Protein AF-A0A0K0E4W1-F1 (afdb_monomer)

Structure (mmCIF, N/CA/C/O backbone):
data_AF-A0A0K0E4W1-F1
#
_entry.id   AF-A0A0K0E4W1-F1
#
loop_
_atom_site.group_PDB
_atom_site.id
_atom_site.type_symbol
_atom_site.label_atom_id
_atom_site.label_alt_id
_atom_site.label_comp_id
_atom_site.label_asym_id
_atom_site.label_entity_id
_atom_site.label_seq_id
_atom_site.pdbx_PDB_ins_code
_atom_site.Cartn_x
_atom_site.Cartn_y
_atom_site.Cartn_z
_atom_site.occupancy
_atom_site.B_iso_or_equiv
_atom_site.auth_seq_id
_atom_site.auth_comp_id
_atom_site.auth_asym_id
_atom_site.auth_atom_id
_atom_site.pdbx_PDB_model_num
ATOM 1 N N . MET A 1 1 ? -24.797 1.647 -35.879 1.00 56.38 1 MET A N 1
ATOM 2 C CA . MET A 1 1 ? -25.053 2.635 -34.794 1.00 56.38 1 MET A CA 1
ATOM 3 C C . MET A 1 1 ? -24.197 2.459 -33.524 1.00 56.38 1 MET A C 1
ATOM 5 O O . MET A 1 1 ? -23.902 3.466 -32.891 1.00 56.38 1 MET A O 1
ATOM 9 N N . ALA A 1 2 ? -23.754 1.253 -33.134 1.00 53.56 2 ALA A N 1
ATOM 10 C CA . ALA A 1 2 ? -22.966 1.048 -31.901 1.00 53.56 2 ALA A CA 1
ATOM 11 C C . ALA A 1 2 ? -21.582 1.745 -31.885 1.00 53.56 2 ALA A C 1
ATOM 13 O O . ALA A 1 2 ? -21.187 2.308 -30.864 1.00 53.56 2 ALA A O 1
ATOM 14 N N . ARG A 1 3 ? -20.879 1.792 -33.028 1.00 47.75 3 ARG A N 1
ATOM 15 C CA . ARG A 1 3 ? -19.530 2.388 -33.152 1.00 47.75 3 ARG A CA 1
ATOM 16 C C . ARG A 1 3 ? -19.490 3.880 -32.774 1.00 47.75 3 ARG A C 1
ATOM 18 O O . ARG A 1 3 ? -18.628 4.296 -32.008 1.00 47.75 3 ARG A O 1
ATOM 25 N N . ASN A 1 4 ? -20.495 4.657 -33.190 1.00 53.28 4 ASN A N 1
ATOM 26 C CA . ASN A 1 4 ? -20.600 6.085 -32.853 1.00 53.28 4 ASN A CA 1
ATOM 27 C C . ASN A 1 4 ? -20.920 6.332 -31.369 1.00 53.28 4 ASN A C 1
ATOM 29 O O . ASN A 1 4 ? -20.491 7.339 -30.810 1.00 53.28 4 ASN A O 1
ATOM 33 N N . ARG A 1 5 ? -21.638 5.414 -30.701 1.00 47.16 5 ARG A N 1
ATOM 34 C CA . ARG A 1 5 ? -21.878 5.503 -29.248 1.00 47.16 5 ARG A CA 1
ATOM 35 C C . ARG A 1 5 ? -20.603 5.221 -28.447 1.00 47.16 5 ARG A C 1
ATOM 37 O O . ARG A 1 5 ? -20.368 5.893 -27.448 1.00 47.16 5 ARG A O 1
ATOM 44 N N . SER A 1 6 ? -19.773 4.280 -28.904 1.00 47.19 6 SER A N 1
ATOM 45 C CA . SER A 1 6 ? -18.472 3.978 -28.288 1.00 47.19 6 SER A CA 1
ATOM 46 C C . SER A 1 6 ? -17.509 5.168 -28.368 1.00 47.19 6 SER A C 1
ATOM 48 O O . SER A 1 6 ? -16.917 5.547 -27.361 1.00 47.19 6 SER A O 1
ATOM 50 N N . LEU A 1 7 ? -17.406 5.805 -29.540 1.00 49.25 7 LEU A N 1
ATOM 51 C CA . LEU A 1 7 ? -16.568 6.994 -29.747 1.00 49.25 7 LEU A CA 1
ATOM 52 C C . LEU A 1 7 ? -17.013 8.180 -28.880 1.00 49.25 7 LEU A C 1
ATOM 54 O O . LEU A 1 7 ? -16.182 8.808 -28.229 1.00 49.25 7 LEU A O 1
ATOM 58 N N . LYS A 1 8 ? -18.325 8.444 -28.788 1.00 56.84 8 LYS A N 1
ATOM 59 C CA . LYS A 1 8 ? -18.849 9.502 -27.905 1.00 56.84 8 LYS A CA 1
ATOM 60 C C . LYS A 1 8 ? -18.519 9.254 -26.429 1.00 56.84 8 LYS A C 1
ATOM 62 O O . LYS A 1 8 ? -18.134 10.194 -25.741 1.00 56.84 8 LYS A O 1
ATOM 67 N N . LYS A 1 9 ? -18.625 8.008 -25.948 1.00 61.78 9 LYS A N 1
ATOM 68 C CA . LYS A 1 9 ? -18.250 7.656 -24.565 1.00 61.78 9 LYS A CA 1
ATOM 69 C C . LYS A 1 9 ? -16.751 7.831 -24.309 1.00 61.78 9 LYS A C 1
ATOM 71 O O . LYS A 1 9 ? -16.384 8.372 -23.274 1.00 61.78 9 LYS A O 1
ATOM 76 N N . SER A 1 10 ? -15.905 7.424 -25.257 1.00 61.41 10 SER A N 1
ATOM 77 C CA . SER A 1 10 ? -14.450 7.595 -25.156 1.00 61.41 10 SER A CA 1
ATOM 78 C C . SER A 1 10 ? -14.050 9.074 -25.091 1.00 61.41 10 SER A C 1
ATOM 80 O O . SER A 1 10 ? -13.273 9.455 -24.218 1.00 61.41 10 SER A O 1
ATOM 82 N N . ASN A 1 11 ? -14.645 9.923 -25.935 1.00 68.88 11 ASN A N 1
ATOM 83 C CA . ASN A 1 11 ? -14.379 11.363 -25.911 1.00 68.88 11 ASN A CA 1
ATOM 84 C C . ASN A 1 11 ? -14.867 12.018 -24.610 1.00 68.88 11 ASN A C 1
ATOM 86 O O . ASN A 1 11 ? -14.140 12.812 -24.025 1.00 68.88 11 ASN A O 1
ATOM 90 N N . SER A 1 12 ? -16.053 11.646 -24.114 1.00 75.00 12 SER A N 1
ATOM 91 C CA . SER A 1 12 ? -16.566 12.141 -22.826 1.00 75.00 12 SER A CA 1
ATOM 92 C C . SER A 1 12 ? -15.629 11.802 -21.665 1.00 75.00 12 SER A C 1
ATOM 94 O O . SER A 1 12 ? -15.339 12.658 -20.836 1.00 75.00 12 SER A O 1
ATOM 96 N N 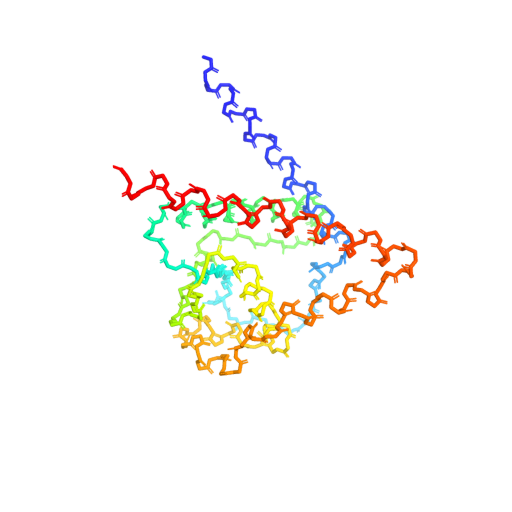. PHE A 1 13 ? -15.127 10.566 -21.627 1.00 68.38 13 PHE A N 1
ATOM 97 C CA . PHE A 1 13 ? -14.188 10.120 -20.600 1.00 68.38 13 PHE A CA 1
ATOM 98 C C . PHE A 1 13 ? -12.855 10.877 -20.677 1.00 68.38 13 PHE A C 1
ATOM 100 O O . PHE A 1 13 ? -12.334 11.313 -19.653 1.00 68.38 13 PHE A O 1
ATOM 107 N N . ARG A 1 14 ? -12.331 11.112 -21.889 1.00 69.12 14 ARG A N 1
ATOM 108 C CA . ARG A 1 14 ? -11.117 11.920 -22.098 1.00 69.12 14 ARG A CA 1
ATOM 109 C C . ARG A 1 14 ? -11.280 13.358 -21.595 1.00 69.12 14 ARG A C 1
ATOM 111 O O . ARG A 1 14 ? -10.368 13.874 -20.957 1.00 69.12 14 ARG A O 1
ATOM 118 N N . GLU A 1 15 ? -12.436 13.980 -21.817 1.00 75.94 15 GLU A N 1
ATOM 119 C CA . GLU A 1 15 ? -12.722 15.330 -21.308 1.00 75.94 15 GLU A CA 1
ATOM 120 C C . GLU A 1 15 ? -12.868 15.374 -19.775 1.00 75.94 15 GLU A C 1
ATOM 122 O O . GLU A 1 15 ? -12.401 16.317 -19.134 1.00 75.94 15 GLU A O 1
ATOM 127 N N . GLU A 1 16 ? -13.469 14.355 -19.150 1.00 75.81 16 GLU A N 1
ATOM 128 C CA . GLU A 1 16 ? -13.542 14.246 -17.680 1.00 75.81 16 GLU A CA 1
ATOM 129 C C . GLU A 1 16 ? -12.166 14.041 -17.036 1.00 75.81 16 GLU A C 1
ATOM 131 O O . GLU A 1 16 ? -11.863 14.646 -15.999 1.00 75.81 16 GLU A O 1
ATOM 136 N N . ILE A 1 17 ? -11.318 13.235 -17.679 1.00 66.62 17 ILE A N 1
ATOM 137 C CA . ILE A 1 17 ? -9.914 13.064 -17.303 1.00 66.62 17 ILE A CA 1
ATOM 138 C C . ILE A 1 17 ? -9.195 14.407 -17.381 1.00 66.62 17 ILE A C 1
ATOM 140 O O . ILE A 1 17 ? -8.595 14.829 -16.394 1.00 66.62 17 ILE A O 1
ATOM 144 N N . LYS A 1 18 ? -9.320 15.119 -18.506 1.00 72.44 18 LYS A N 1
ATOM 145 C CA . LYS A 1 18 ? -8.689 16.427 -18.712 1.00 72.44 18 LYS A CA 1
ATOM 146 C C . LYS A 1 18 ? -9.077 17.429 -17.619 1.00 72.44 18 LYS A C 1
ATOM 148 O O . LYS A 1 18 ? -8.202 18.006 -16.983 1.00 72.44 18 LYS A O 1
ATOM 153 N N . LYS A 1 19 ? -10.372 17.535 -17.300 1.00 76.81 19 LYS A N 1
ATOM 154 C CA . LYS A 1 19 ? -10.866 18.390 -16.202 1.00 76.81 19 LYS A CA 1
ATOM 155 C C . LYS A 1 19 ? -10.313 17.994 -14.830 1.00 76.81 19 LYS A C 1
ATOM 157 O O . LYS A 1 19 ? -10.077 18.862 -13.991 1.00 76.81 19 LYS A O 1
ATOM 162 N N . SER A 1 20 ? -10.154 16.697 -14.571 1.00 69.75 20 SER A N 1
ATOM 163 C CA . SER A 1 20 ? -9.582 16.197 -13.313 1.00 69.75 20 SER A CA 1
ATOM 164 C C . SER A 1 20 ? -8.095 16.531 -13.201 1.00 69.75 20 SER A C 1
ATOM 166 O O . SER A 1 20 ? -7.644 16.959 -12.139 1.00 69.75 20 SER A O 1
ATOM 168 N N . ILE A 1 21 ? -7.356 16.408 -14.306 1.00 63.97 21 ILE A N 1
ATOM 169 C CA . ILE A 1 21 ? -5.943 16.791 -14.399 1.00 63.97 21 ILE A CA 1
ATOM 170 C C . ILE A 1 21 ? -5.778 18.281 -14.129 1.00 63.97 21 ILE A C 1
ATOM 172 O O . ILE A 1 21 ? -4.963 18.646 -13.286 1.00 63.97 21 ILE A O 1
ATOM 176 N N . ASP A 1 22 ? -6.580 19.130 -14.775 1.00 68.94 22 ASP A N 1
ATOM 177 C CA . ASP A 1 22 ? -6.489 20.581 -14.597 1.00 68.94 22 ASP A CA 1
ATOM 178 C C . ASP A 1 22 ? -6.643 20.961 -13.114 1.00 68.94 22 ASP A C 1
ATOM 180 O O . ASP A 1 22 ? -5.773 21.635 -12.558 1.00 68.94 22 ASP A O 1
ATOM 184 N N . LYS A 1 23 ? -7.642 20.390 -12.425 1.00 71.94 23 LYS A N 1
ATOM 185 C CA . LYS A 1 23 ? -7.850 20.585 -10.977 1.00 71.94 23 LYS A CA 1
ATOM 186 C C . LYS A 1 23 ? -6.678 20.114 -10.108 1.00 71.94 23 LYS A C 1
ATOM 188 O O . LYS A 1 23 ? -6.378 20.755 -9.104 1.00 71.94 23 LYS A O 1
ATOM 193 N N . LEU A 1 24 ? -6.039 18.994 -10.455 1.00 57.66 24 LEU A N 1
ATOM 194 C CA . LEU A 1 24 ? -4.879 18.471 -9.720 1.00 57.66 24 LEU A CA 1
ATOM 195 C C . LEU A 1 24 ? -3.607 19.285 -9.985 1.00 57.66 24 LEU A C 1
ATOM 197 O O . LEU A 1 24 ? -2.748 19.401 -9.116 1.00 57.66 24 LEU A O 1
ATOM 201 N N . THR A 1 25 ? -3.466 19.858 -11.179 1.00 58.81 25 THR A N 1
ATOM 202 C CA . THR A 1 25 ? -2.324 20.730 -11.481 1.00 58.81 25 THR A CA 1
ATOM 203 C C . THR A 1 25 ? -2.422 22.064 -10.753 1.00 58.81 25 THR A C 1
ATOM 205 O O . THR A 1 25 ? -1.422 22.528 -10.208 1.00 58.81 25 THR A O 1
ATOM 208 N N . ASP A 1 26 ? -3.624 22.634 -10.663 1.00 62.97 26 ASP A N 1
ATOM 209 C CA . ASP A 1 26 ? -3.850 23.917 -9.993 1.00 62.97 26 ASP A CA 1
ATOM 210 C C . ASP A 1 26 ? -3.699 23.811 -8.463 1.00 62.97 26 ASP A C 1
ATOM 212 O O . ASP A 1 26 ? -3.374 24.796 -7.804 1.00 62.97 26 ASP A O 1
ATOM 216 N N . SER A 1 27 ? -3.852 22.612 -7.885 1.00 55.88 27 SER A N 1
ATOM 217 C CA . SER A 1 27 ? -3.613 22.365 -6.455 1.00 55.88 27 SER A CA 1
ATOM 218 C C . SER A 1 27 ? -2.130 22.219 -6.081 1.00 55.88 27 SER A C 1
ATOM 220 O O . SER A 1 27 ? -1.816 22.007 -4.911 1.00 55.88 27 SER A O 1
ATOM 222 N N . GLY A 1 28 ? -1.207 22.332 -7.045 1.00 41.59 28 GLY A N 1
ATOM 223 C CA . GLY A 1 28 ? 0.236 22.242 -6.802 1.00 41.59 28 GLY A CA 1
ATOM 224 C C . GLY A 1 28 ? 0.770 20.816 -6.629 1.00 41.59 28 GLY A C 1
ATOM 225 O O . GLY A 1 28 ? 1.960 20.651 -6.371 1.00 41.59 28 GLY A O 1
ATOM 226 N N . PHE A 1 29 ? -0.058 19.784 -6.832 1.00 41.34 29 PHE A N 1
ATOM 227 C CA . PHE A 1 29 ? 0.335 18.376 -6.655 1.00 41.34 29 PHE A CA 1
ATOM 228 C C . PHE A 1 29 ? 1.469 17.910 -7.590 1.00 41.34 29 PHE A C 1
ATOM 230 O O . PHE A 1 29 ? 2.102 16.896 -7.319 1.00 41.34 29 PHE A O 1
ATOM 237 N N . PHE A 1 30 ? 1.756 18.649 -8.667 1.00 45.75 30 PHE A N 1
ATOM 238 C CA . PHE A 1 30 ? 2.810 18.336 -9.644 1.00 45.75 30 PHE A CA 1
ATOM 239 C C . PHE A 1 30 ? 3.981 19.332 -9.640 1.00 45.75 30 PHE A C 1
ATOM 241 O O . PHE A 1 30 ? 4.681 19.471 -10.647 1.00 45.75 30 PHE A O 1
ATOM 248 N N . LYS A 1 31 ? 4.212 20.062 -8.542 1.00 37.50 31 LYS A N 1
ATOM 249 C CA . LYS A 1 31 ? 5.364 20.969 -8.454 1.00 37.50 31 LYS A CA 1
ATOM 250 C C . LYS A 1 31 ? 6.659 20.152 -8.307 1.00 37.50 31 LYS A C 1
ATOM 252 O O . LYS A 1 31 ? 7.105 19.866 -7.206 1.00 37.50 31 LYS A O 1
ATOM 257 N N . VAL A 1 32 ? 7.243 19.756 -9.436 1.00 40.75 32 VAL A N 1
ATOM 258 C CA . VAL A 1 32 ? 8.601 19.202 -9.493 1.00 40.75 32 VAL A CA 1
ATOM 259 C C . VAL A 1 32 ? 9.573 20.356 -9.257 1.00 40.75 32 VAL A C 1
ATOM 261 O O . VAL A 1 32 ? 9.713 21.238 -10.109 1.00 40.75 32 VAL A O 1
ATOM 264 N N . GLU A 1 33 ? 10.203 20.388 -8.087 1.00 36.31 33 GLU A N 1
ATOM 265 C CA . GLU A 1 33 ? 11.365 21.240 -7.845 1.00 36.31 33 GLU A CA 1
ATOM 266 C C . GLU A 1 33 ? 12.539 20.675 -8.650 1.00 36.31 33 GLU A C 1
ATOM 268 O O . GLU A 1 33 ? 12.911 19.511 -8.504 1.00 36.31 33 GLU A O 1
ATOM 273 N N . LYS A 1 34 ? 13.094 21.485 -9.560 1.00 38.72 34 LYS A N 1
ATOM 274 C CA . LYS A 1 34 ? 14.367 21.172 -10.212 1.00 38.72 34 LYS A CA 1
ATOM 275 C C . LYS A 1 34 ? 15.458 21.256 -9.144 1.00 38.72 34 LYS A C 1
ATOM 277 O O . LYS A 1 34 ? 16.009 22.330 -8.921 1.00 38.72 34 LYS A O 1
ATOM 282 N N . ASN A 1 35 ? 15.774 20.138 -8.501 1.00 37.94 35 ASN A N 1
ATOM 283 C CA . ASN A 1 35 ? 17.072 20.000 -7.856 1.00 37.94 35 ASN A CA 1
ATOM 284 C C . ASN A 1 35 ? 18.114 19.834 -8.964 1.00 37.94 35 ASN A C 1
ATOM 286 O O . ASN A 1 35 ? 18.014 18.930 -9.790 1.00 37.94 35 ASN A O 1
ATOM 290 N N . ASN A 1 36 ? 19.094 20.737 -8.991 1.00 38.59 36 ASN A N 1
ATOM 291 C CA . ASN A 1 36 ? 20.216 20.765 -9.936 1.00 38.59 36 ASN A CA 1
ATOM 292 C C . ASN A 1 36 ? 21.243 19.639 -9.690 1.00 38.59 36 ASN A C 1
ATOM 294 O O . ASN A 1 36 ? 22.437 19.827 -9.908 1.00 38.59 36 ASN A O 1
ATOM 298 N N . GLU A 1 37 ? 20.802 18.465 -9.247 1.00 39.88 37 GLU A N 1
ATOM 299 C CA . GLU A 1 37 ? 21.649 17.279 -9.221 1.00 39.88 37 GLU A CA 1
ATOM 300 C C . GLU A 1 37 ? 21.462 16.541 -10.540 1.00 39.88 37 GLU A C 1
ATOM 302 O O . GLU A 1 37 ? 20.388 16.032 -10.861 1.00 39.88 37 GLU A O 1
ATOM 307 N N . SER A 1 38 ? 22.523 16.542 -11.341 1.00 33.94 38 SER A N 1
ATOM 308 C CA . SER A 1 38 ? 22.644 15.773 -12.569 1.00 33.94 38 SER A CA 1
ATOM 309 C C . SER A 1 38 ? 22.236 14.318 -12.328 1.00 33.94 38 SER A C 1
ATOM 311 O O . SER A 1 38 ? 23.010 13.534 -11.776 1.00 33.94 38 SER A O 1
ATOM 313 N N . VAL A 1 39 ? 21.037 13.941 -12.775 1.00 38.62 39 VAL A N 1
ATOM 314 C CA . VAL A 1 39 ? 20.603 12.543 -12.866 1.00 38.62 39 VAL A CA 1
ATOM 315 C C . VAL A 1 39 ? 21.328 11.908 -14.056 1.00 38.62 39 VAL A C 1
ATOM 317 O O . VAL A 1 39 ? 20.756 11.641 -15.109 1.00 38.62 39 VAL A O 1
ATOM 320 N N . ASN A 1 40 ? 22.631 11.689 -13.887 1.00 32.84 40 ASN A N 1
ATOM 321 C CA . ASN A 1 40 ? 23.430 10.798 -14.716 1.00 32.84 40 ASN A CA 1
ATOM 322 C C . ASN A 1 40 ? 23.128 9.358 -14.284 1.00 32.84 40 ASN A C 1
ATOM 324 O O . ASN A 1 40 ? 23.912 8.730 -13.581 1.00 32.84 40 ASN A O 1
ATOM 328 N N . ASN A 1 41 ? 21.951 8.857 -14.655 1.00 36.69 41 ASN A N 1
ATOM 329 C CA . ASN A 1 41 ? 21.700 7.425 -14.800 1.00 36.69 41 ASN A CA 1
ATOM 330 C C . ASN A 1 41 ? 20.448 7.243 -15.662 1.00 36.69 41 ASN A C 1
ATOM 332 O O . ASN A 1 41 ? 19.316 7.303 -15.183 1.00 36.69 41 ASN A O 1
ATOM 336 N N . SER A 1 42 ? 20.654 7.040 -16.960 1.00 42.53 42 SER A N 1
ATOM 337 C CA . SER A 1 42 ? 19.613 6.923 -17.988 1.00 42.53 42 SER A CA 1
ATOM 338 C C . SER A 1 42 ? 18.732 5.662 -17.883 1.00 42.53 42 SER A C 1
ATOM 340 O O . SER A 1 42 ? 17.916 5.431 -18.772 1.00 42.53 42 SER A O 1
ATOM 342 N N . ASP A 1 43 ? 18.829 4.884 -16.794 1.00 48.72 43 ASP A N 1
ATOM 343 C CA . ASP A 1 43 ? 18.440 3.466 -16.781 1.00 48.72 43 ASP A CA 1
ATOM 344 C C . ASP A 1 43 ? 17.403 2.996 -15.741 1.00 48.72 43 ASP A C 1
ATOM 346 O O . ASP A 1 43 ? 17.159 1.795 -15.658 1.00 48.72 43 ASP A O 1
ATOM 350 N N . SER A 1 44 ? 16.719 3.842 -14.952 1.00 59.56 44 SER A N 1
ATOM 351 C CA . SER A 1 44 ? 15.753 3.253 -13.984 1.00 59.56 44 SER A CA 1
ATOM 352 C C . SER A 1 44 ? 14.547 4.068 -13.512 1.00 59.56 44 SER A C 1
ATOM 354 O O . SER A 1 44 ? 13.840 3.614 -12.610 1.00 59.56 44 SER A O 1
ATOM 356 N N . VAL A 1 45 ? 14.216 5.218 -14.112 1.00 70.31 45 VAL A N 1
ATOM 357 C CA . VAL A 1 45 ? 13.000 5.948 -13.699 1.00 70.31 45 VAL A CA 1
ATOM 358 C C . VAL A 1 45 ? 11.758 5.298 -14.313 1.00 70.31 45 VAL A C 1
ATOM 360 O O . VAL A 1 45 ? 11.400 5.559 -15.461 1.00 70.31 45 VAL A O 1
ATOM 363 N N . TYR A 1 46 ? 11.101 4.444 -13.530 1.00 80.00 46 TYR A N 1
ATOM 364 C CA . TYR A 1 46 ? 9.815 3.837 -13.867 1.00 80.00 46 TYR A CA 1
ATOM 365 C C . TYR A 1 46 ? 8.671 4.540 -13.136 1.00 80.00 46 TYR A C 1
ATOM 367 O O . TYR A 1 46 ? 8.758 4.816 -11.939 1.00 80.00 46 TYR A O 1
ATOM 375 N N . THR A 1 47 ? 7.545 4.725 -13.823 1.00 86.75 47 THR A N 1
ATOM 376 C CA . THR A 1 47 ? 6.271 5.009 -13.155 1.00 86.75 47 THR A CA 1
ATOM 377 C C . THR A 1 47 ? 5.676 3.693 -12.675 1.00 86.75 47 THR A C 1
ATOM 379 O O . THR A 1 47 ? 5.418 2.786 -13.467 1.00 86.75 47 THR A O 1
ATOM 382 N N . SER A 1 48 ? 5.470 3.577 -11.367 1.00 89.94 48 SER A N 1
ATOM 383 C CA . SER A 1 48 ? 4.975 2.352 -10.739 1.00 89.94 48 SER A CA 1
ATOM 384 C C . SER A 1 48 ? 3.489 2.480 -10.407 1.00 89.94 48 SER A C 1
ATOM 386 O O . SER A 1 48 ? 3.078 3.412 -9.719 1.00 89.94 48 SER A O 1
ATOM 388 N N . ILE A 1 49 ? 2.679 1.537 -10.890 1.00 91.38 49 ILE A N 1
ATOM 389 C CA . ILE A 1 49 ? 1.248 1.430 -10.588 1.00 91.38 49 ILE A CA 1
ATOM 390 C C . ILE A 1 49 ? 1.059 0.354 -9.520 1.00 91.38 49 ILE A C 1
ATOM 392 O O . ILE A 1 49 ? 1.330 -0.823 -9.761 1.00 91.38 49 ILE A O 1
ATOM 396 N N . PHE A 1 50 ? 0.529 0.747 -8.366 1.00 91.12 50 PHE A N 1
ATOM 397 C CA . PHE A 1 50 ? 0.133 -0.174 -7.304 1.00 91.12 50 PHE A CA 1
ATOM 398 C C . PHE A 1 50 ? -1.370 -0.434 -7.368 1.00 91.12 50 PHE A C 1
ATOM 400 O O . PHE A 1 50 ? -2.169 0.501 -7.426 1.00 91.12 50 PHE A O 1
ATOM 407 N N . ILE A 1 51 ? -1.764 -1.706 -7.323 1.00 88.06 51 ILE A N 1
ATOM 408 C CA . ILE A 1 51 ? -3.167 -2.110 -7.201 1.00 88.06 51 ILE A CA 1
ATOM 409 C C . ILE A 1 51 ? -3.334 -2.782 -5.844 1.00 88.06 51 ILE A C 1
ATOM 411 O O . ILE A 1 51 ? -2.914 -3.919 -5.659 1.00 88.06 51 ILE A O 1
ATOM 415 N N . PHE A 1 52 ? -3.954 -2.076 -4.901 1.00 89.25 52 PHE A N 1
ATOM 416 C CA . PHE A 1 52 ? -4.284 -2.617 -3.588 1.00 89.25 52 PHE A CA 1
ATOM 417 C C . PHE A 1 52 ? -5.700 -3.208 -3.585 1.00 89.25 52 PHE A C 1
ATOM 419 O O . PHE A 1 52 ? -6.671 -2.532 -3.935 1.00 89.25 52 PHE A O 1
ATOM 426 N N . LYS A 1 53 ? -5.821 -4.473 -3.177 1.00 87.94 53 LYS A N 1
ATOM 427 C CA . LYS A 1 53 ? -7.073 -5.227 -3.062 1.00 87.94 53 LYS A CA 1
ATOM 428 C C . LYS A 1 53 ? -7.063 -6.108 -1.814 1.00 87.94 53 LYS A C 1
ATOM 430 O O . LYS A 1 53 ? -6.498 -7.193 -1.811 1.00 87.94 53 LYS A O 1
ATOM 435 N N . SER A 1 54 ? -7.784 -5.690 -0.780 1.00 90.31 54 SER A N 1
ATOM 436 C CA . SER A 1 54 ? -7.916 -6.473 0.453 1.00 90.31 54 SER A CA 1
ATOM 437 C C . SER A 1 54 ? -8.766 -7.738 0.301 1.00 90.31 54 SER A C 1
ATOM 439 O O . SER A 1 54 ? -8.727 -8.601 1.168 1.00 90.31 54 SER A O 1
ATOM 441 N N . PHE A 1 55 ? -9.567 -7.869 -0.759 1.00 83.94 55 PHE A N 1
ATOM 442 C CA . PHE A 1 55 ? -10.497 -8.985 -0.928 1.00 83.94 55 PHE A CA 1
ATOM 443 C C . PHE A 1 55 ? -10.046 -9.929 -2.040 1.00 83.94 55 PHE A C 1
ATOM 445 O O . PHE A 1 55 ? -9.982 -9.529 -3.204 1.00 83.94 55 PHE A O 1
ATOM 452 N N . ILE A 1 56 ? -9.805 -11.195 -1.691 1.00 68.44 56 ILE A N 1
ATOM 453 C CA . ILE A 1 56 ? -9.624 -12.276 -2.662 1.00 68.44 56 IL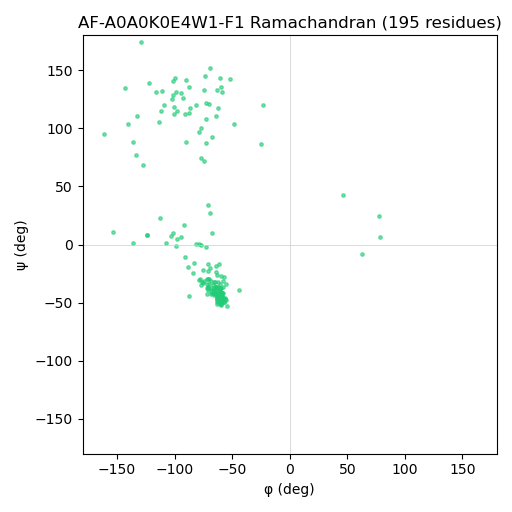E A CA 1
ATOM 454 C C . ILE A 1 56 ? -10.996 -12.889 -2.930 1.00 68.44 56 ILE A C 1
ATOM 456 O O . ILE A 1 56 ? -11.409 -13.840 -2.277 1.00 68.44 56 ILE A O 1
ATOM 460 N N . VAL A 1 57 ? -11.731 -12.343 -3.892 1.00 59.03 57 VAL A N 1
ATOM 461 C CA . VAL A 1 57 ? -12.797 -13.104 -4.552 1.00 59.03 57 VAL A CA 1
ATOM 462 C C . VAL A 1 57 ? -12.412 -13.248 -6.005 1.00 59.03 57 VAL A C 1
ATOM 464 O O . VAL A 1 57 ? -11.981 -12.268 -6.612 1.00 59.03 57 VAL A O 1
ATOM 467 N N . GLY A 1 58 ? -12.505 -14.501 -6.472 1.00 56.25 58 GLY A N 1
ATOM 468 C CA . GLY A 1 58 ? -11.974 -15.041 -7.722 1.00 56.25 58 GLY A CA 1
ATOM 469 C C . GLY A 1 58 ? -11.747 -13.981 -8.782 1.00 56.25 58 GLY A C 1
ATOM 470 O O . GLY A 1 58 ? -12.687 -13.273 -9.133 1.00 56.25 58 GLY A O 1
ATOM 471 N N . SER A 1 59 ? -10.486 -13.874 -9.208 1.00 52.56 59 SER A N 1
ATOM 472 C CA . SER A 1 59 ? -9.946 -12.946 -10.201 1.00 52.56 59 SER A CA 1
ATOM 473 C C . SER A 1 59 ? -10.997 -12.465 -11.198 1.00 52.56 59 SER A C 1
ATOM 475 O O . SER A 1 59 ? -11.139 -12.999 -12.298 1.00 52.56 59 SER A O 1
ATOM 477 N N . LEU A 1 60 ? -11.726 -11.398 -10.852 1.00 53.75 60 LEU A N 1
ATOM 478 C CA . LEU A 1 60 ? -12.416 -10.668 -11.897 1.00 53.75 60 LEU A CA 1
ATOM 479 C C . LEU A 1 60 ? -11.306 -10.221 -12.861 1.00 53.75 60 LEU A C 1
ATOM 481 O O . LEU A 1 60 ? -10.307 -9.659 -12.394 1.00 53.75 60 LEU A O 1
ATOM 485 N N . PRO A 1 61 ? -11.451 -10.436 -14.180 1.00 59.16 61 PRO A N 1
ATOM 486 C CA . PRO A 1 61 ? -10.443 -10.095 -15.189 1.00 59.16 61 PRO A CA 1
ATOM 487 C C . PRO A 1 61 ? -10.285 -8.573 -15.372 1.00 59.16 61 PRO A C 1
ATOM 489 O O . PRO A 1 61 ? -9.920 -8.080 -16.435 1.00 59.16 61 PRO A O 1
ATOM 492 N N . THR A 1 62 ? -10.580 -7.795 -14.333 1.00 70.06 62 THR A N 1
ATOM 493 C CA . THR A 1 62 ? -10.539 -6.343 -14.318 1.00 70.06 62 THR A CA 1
ATOM 494 C C . THR A 1 62 ? -9.142 -5.807 -14.060 1.00 70.06 62 THR A C 1
ATOM 496 O O . THR A 1 62 ? -8.915 -4.642 -14.344 1.00 70.06 62 THR A O 1
ATOM 499 N N . GLU A 1 63 ? -8.181 -6.603 -13.575 1.00 70.56 63 GLU A N 1
ATOM 500 C CA . GLU A 1 63 ? -6.832 -6.076 -13.313 1.00 70.56 63 GLU A CA 1
ATOM 501 C C . GLU A 1 63 ? -6.100 -5.587 -14.560 1.00 70.56 63 GLU A C 1
ATOM 503 O O . GLU A 1 63 ? -5.656 -4.437 -14.536 1.00 70.56 63 GLU A O 1
ATOM 508 N N . PRO A 1 64 ? -5.996 -6.370 -15.654 1.00 78.81 64 PRO A N 1
ATOM 509 C CA . PRO A 1 64 ? -5.369 -5.878 -16.879 1.00 78.81 64 PRO A CA 1
ATOM 510 C C . PRO A 1 64 ? -6.096 -4.644 -17.423 1.00 78.81 64 PRO A C 1
ATOM 512 O O . PRO A 1 64 ? -5.461 -3.691 -17.872 1.00 78.81 64 PRO A O 1
ATOM 515 N N . PHE A 1 65 ? -7.428 -4.627 -17.303 1.00 83.00 65 PHE A N 1
ATOM 516 C CA . PHE A 1 65 ? -8.242 -3.484 -17.695 1.00 83.00 65 PHE A CA 1
ATOM 517 C C . PHE A 1 65 ? -7.914 -2.238 -16.858 1.00 83.00 65 PHE A C 1
ATOM 519 O O . PHE A 1 65 ? -7.626 -1.190 -17.429 1.00 83.00 65 PHE A O 1
ATOM 526 N N . CYS A 1 66 ? -7.870 -2.344 -15.527 1.00 82.81 66 CYS A N 1
ATOM 527 C CA . CYS A 1 66 ? -7.503 -1.243 -14.636 1.00 82.81 66 CYS A CA 1
ATOM 528 C C . CYS A 1 66 ? -6.124 -0.675 -14.984 1.00 82.81 66 CYS A C 1
ATOM 530 O O . CYS A 1 66 ? -5.995 0.539 -15.119 1.00 82.81 66 CYS A O 1
ATOM 532 N N . VAL A 1 67 ? -5.115 -1.532 -15.182 1.00 86.31 67 VAL A N 1
ATOM 533 C CA . VAL A 1 67 ? -3.768 -1.081 -15.574 1.00 86.31 67 VAL A CA 1
ATOM 534 C C . VAL A 1 67 ? -3.817 -0.332 -16.902 1.00 86.31 67 VAL A C 1
ATOM 536 O O . VAL A 1 67 ? -3.269 0.761 -16.990 1.00 86.31 67 VAL A O 1
ATOM 539 N N . SER A 1 68 ? -4.512 -0.868 -17.910 1.00 87.56 68 SER A N 1
ATOM 540 C CA . SER A 1 68 ? -4.628 -0.206 -19.216 1.00 87.56 68 SER A CA 1
ATOM 541 C C . SER A 1 68 ? -5.276 1.178 -19.116 1.00 87.56 68 SER A C 1
ATOM 543 O O . SER A 1 68 ? -4.786 2.126 -19.722 1.00 87.56 68 SER A O 1
ATOM 545 N N . VAL A 1 69 ? -6.313 1.327 -18.284 1.00 88.94 69 VAL A N 1
ATOM 546 C CA . VAL A 1 69 ? -6.976 2.615 -18.043 1.00 88.94 69 VAL A CA 1
ATOM 547 C C . VAL A 1 69 ? -6.029 3.598 -17.356 1.00 88.94 69 VAL A C 1
ATOM 549 O O . VAL A 1 69 ? -5.987 4.761 -17.746 1.00 88.94 69 VAL A O 1
ATOM 552 N N . PHE A 1 70 ? -5.248 3.149 -16.368 1.00 90.38 70 PHE A N 1
ATOM 553 C CA . PHE A 1 70 ? -4.257 4.004 -15.710 1.00 90.38 70 PHE A CA 1
ATOM 554 C C . PHE A 1 70 ? -3.131 4.427 -16.653 1.00 90.38 70 PHE A C 1
ATOM 556 O O . PHE A 1 70 ? -2.730 5.584 -16.612 1.00 90.38 70 PHE A O 1
ATOM 563 N N . VAL A 1 71 ? -2.651 3.534 -17.519 1.00 90.25 71 VAL A N 1
ATOM 564 C CA . VAL A 1 71 ? -1.634 3.863 -18.530 1.00 90.25 71 VAL A CA 1
ATOM 565 C C . VAL A 1 71 ? -2.147 4.952 -19.475 1.00 90.25 71 VAL A C 1
ATOM 567 O O . VAL A 1 71 ? -1.500 5.985 -19.615 1.00 90.25 71 VAL A O 1
ATOM 570 N N . GLU A 1 72 ? -3.341 4.776 -20.047 1.00 90.00 72 GLU A N 1
ATOM 571 C CA . GLU A 1 72 ? -3.959 5.776 -20.934 1.00 90.00 72 GLU A CA 1
ATOM 572 C C . GLU A 1 72 ? -4.233 7.101 -20.201 1.00 90.00 72 GLU A C 1
ATOM 574 O O . GLU A 1 72 ? -4.065 8.183 -20.765 1.00 90.00 72 GLU A O 1
ATOM 579 N N . TYR A 1 73 ? -4.631 7.036 -18.925 1.00 90.12 73 TYR A N 1
ATOM 580 C CA . TYR A 1 73 ? -4.797 8.219 -18.081 1.00 90.12 73 TYR A CA 1
ATOM 581 C C . TYR A 1 73 ? -3.474 8.969 -17.906 1.00 90.12 73 TYR A C 1
ATOM 583 O O . TYR A 1 73 ? -3.434 10.175 -18.129 1.00 90.12 73 TYR A O 1
ATOM 591 N N . ILE A 1 74 ? -2.387 8.274 -17.554 1.00 89.44 74 ILE A N 1
ATOM 592 C CA . ILE A 1 74 ? -1.051 8.865 -17.386 1.00 89.44 74 ILE A CA 1
ATOM 593 C C . ILE A 1 74 ? -0.577 9.501 -18.703 1.00 89.44 74 ILE A C 1
ATOM 595 O O . ILE A 1 74 ? -0.139 10.651 -18.699 1.00 89.44 74 ILE A O 1
ATOM 599 N N . GLU A 1 75 ? -0.738 8.817 -19.838 1.00 88.50 75 GLU A N 1
ATOM 600 C CA . GLU A 1 75 ? -0.394 9.360 -21.161 1.00 88.50 75 GLU A CA 1
ATOM 601 C C . GLU A 1 75 ? -1.191 10.636 -21.491 1.00 88.50 75 GLU A C 1
ATOM 603 O O . GLU A 1 75 ? -0.630 11.625 -21.988 1.00 88.50 75 GLU A O 1
ATOM 608 N N . ALA A 1 76 ? -2.491 10.652 -21.176 1.00 87.69 76 ALA A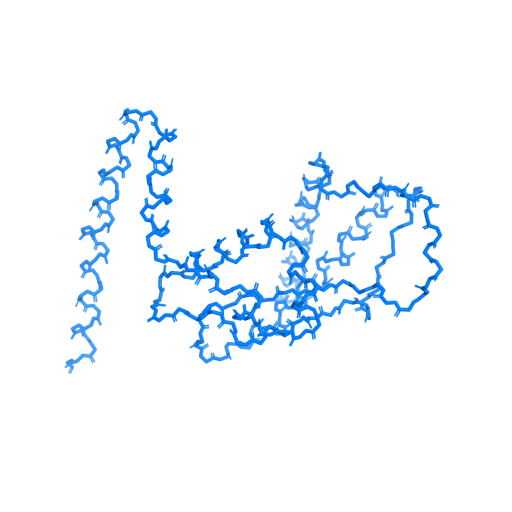 N 1
ATOM 609 C CA . ALA A 1 76 ? -3.341 11.828 -21.338 1.00 87.69 76 ALA A CA 1
ATOM 610 C C . ALA A 1 76 ? -2.916 12.980 -20.408 1.00 87.69 76 ALA A C 1
ATOM 612 O O . ALA A 1 76 ? -2.827 14.121 -20.868 1.00 87.69 76 ALA A O 1
ATOM 613 N N . CYS A 1 77 ? -2.586 12.691 -19.143 1.00 87.31 77 CYS A N 1
ATOM 614 C CA . CYS A 1 77 ? -2.023 13.657 -18.191 1.00 87.31 77 CYS A CA 1
ATOM 615 C C . CYS A 1 77 ? -0.769 14.315 -18.751 1.00 87.31 77 CYS A C 1
ATOM 617 O O . CYS A 1 77 ? -0.693 15.540 -18.830 1.00 87.31 77 CYS A O 1
ATOM 619 N N . CYS A 1 78 ? 0.195 13.508 -19.187 1.00 85.94 78 CYS A N 1
ATOM 620 C CA . CYS A 1 78 ? 1.456 14.003 -19.718 1.00 85.94 78 CYS A CA 1
ATOM 621 C C . CYS A 1 78 ? 1.260 14.815 -21.002 1.00 85.94 78 CYS A C 1
ATOM 623 O O . CYS A 1 78 ? 1.937 15.819 -21.200 1.00 85.94 78 CYS A O 1
ATOM 625 N N . SER A 1 79 ? 0.320 14.431 -21.867 1.00 86.38 79 SER A N 1
ATOM 626 C CA . SER A 1 79 ? -0.012 15.209 -23.069 1.00 86.38 79 SER A CA 1
ATOM 627 C C . SER A 1 79 ? -0.669 16.550 -22.722 1.00 86.38 79 SER A C 1
ATOM 629 O O . SER A 1 79 ? -0.308 17.578 -23.292 1.00 86.38 79 SER A O 1
ATOM 631 N N . SER A 1 80 ? -1.583 16.567 -21.746 1.00 86.94 80 SER A N 1
ATOM 632 C CA . SER A 1 80 ? -2.205 17.803 -21.255 1.00 86.94 80 SER A CA 1
ATOM 633 C C . SER A 1 80 ? -1.171 18.745 -20.632 1.00 86.94 80 SER A C 1
ATOM 635 O O . SER A 1 80 ? -1.150 19.936 -20.934 1.00 86.94 80 SER A O 1
ATOM 637 N N . LEU A 1 81 ? -0.261 18.200 -19.821 1.00 85.12 81 LEU A N 1
ATOM 638 C CA . LEU A 1 81 ? 0.824 18.947 -19.185 1.00 85.12 81 LEU A CA 1
ATOM 639 C C . LEU A 1 81 ? 1.797 19.554 -20.203 1.00 85.12 81 LEU A C 1
ATOM 641 O O . LEU A 1 81 ? 2.135 20.728 -20.061 1.00 85.12 81 LEU A O 1
ATOM 645 N N . ARG A 1 82 ? 2.180 18.808 -21.252 1.00 85.19 82 ARG A N 1
ATOM 646 C CA . ARG A 1 82 ? 2.994 19.332 -22.369 1.00 85.19 82 ARG A CA 1
ATOM 647 C C . ARG A 1 82 ? 2.327 20.515 -23.063 1.00 85.19 82 ARG A C 1
ATOM 649 O O . ARG A 1 82 ? 2.993 21.497 -23.359 1.00 85.19 82 ARG A O 1
ATOM 656 N N . ASN A 1 83 ? 1.014 20.445 -23.275 1.00 87.44 83 ASN A N 1
ATOM 657 C CA . ASN A 1 83 ? 0.267 21.542 -23.890 1.00 87.44 83 ASN A CA 1
ATOM 658 C C . ASN A 1 83 ? 0.135 22.759 -22.956 1.00 87.44 83 ASN A C 1
ATOM 660 O O . ASN A 1 83 ? 0.164 23.891 -23.430 1.00 87.44 83 ASN A O 1
ATOM 664 N N . LYS A 1 84 ? -0.031 22.539 -21.642 1.00 86.88 84 LYS A N 1
ATOM 665 C CA . LYS A 1 84 ? -0.205 23.613 -20.644 1.00 86.88 84 LYS A CA 1
ATOM 666 C C . LYS A 1 84 ? 1.112 24.322 -20.309 1.00 86.88 84 LYS A C 1
ATOM 668 O O . LYS A 1 84 ? 1.092 25.517 -20.031 1.00 86.88 84 LYS A O 1
ATOM 673 N N . TYR A 1 85 ? 2.240 23.611 -20.339 1.00 87.25 85 TYR A N 1
ATOM 674 C CA . TYR A 1 85 ? 3.566 24.171 -20.063 1.00 87.25 85 TYR A CA 1
ATOM 675 C C . TYR A 1 85 ? 4.575 23.717 -21.132 1.00 87.25 85 TYR A C 1
ATOM 677 O O . TYR A 1 85 ? 5.373 22.816 -20.866 1.00 87.25 85 TYR A O 1
ATOM 685 N N . PRO A 1 86 ? 4.550 24.323 -22.334 1.00 84.31 86 PRO A N 1
ATOM 686 C CA . PRO A 1 86 ? 5.404 23.914 -23.453 1.00 84.31 86 PRO A CA 1
ATOM 687 C C . PRO A 1 86 ? 6.902 24.085 -23.164 1.00 84.31 86 PRO A C 1
ATOM 689 O O . PRO A 1 86 ? 7.711 23.324 -23.682 1.00 84.31 86 PRO A O 1
ATOM 692 N N . ASP A 1 87 ? 7.265 25.016 -22.277 1.00 86.56 87 ASP A N 1
ATOM 693 C CA . ASP A 1 87 ? 8.656 25.265 -21.868 1.00 86.56 87 ASP A CA 1
ATOM 694 C C . ASP A 1 87 ? 9.197 24.216 -20.872 1.00 86.56 87 ASP A C 1
ATOM 696 O O . ASP A 1 87 ? 10.333 24.317 -20.400 1.00 86.56 87 ASP A O 1
ATOM 700 N N . LYS A 1 88 ? 8.381 23.222 -20.491 1.00 81.38 88 LYS A N 1
ATOM 701 C CA . LYS A 1 88 ? 8.775 22.121 -19.606 1.00 81.38 88 LYS A CA 1
ATOM 702 C C . LYS A 1 88 ? 8.824 20.807 -20.375 1.00 81.38 88 LYS A C 1
ATOM 704 O O . LYS A 1 88 ? 7.870 20.406 -21.037 1.00 81.38 88 LYS A O 1
ATOM 709 N N . GLU A 1 89 ? 9.913 20.075 -20.193 1.00 78.00 89 GLU A N 1
ATOM 710 C CA . GLU A 1 89 ? 10.054 18.725 -20.725 1.00 78.00 89 GLU A CA 1
ATOM 711 C C . GLU A 1 89 ? 9.257 17.738 -19.865 1.00 78.00 89 GLU A C 1
ATOM 713 O O . GLU A 1 89 ? 9.692 17.324 -18.791 1.00 78.00 89 GLU A O 1
ATOM 718 N N . PHE A 1 90 ? 8.067 17.349 -20.330 1.00 78.25 90 PHE A N 1
ATOM 719 C CA . PHE A 1 90 ? 7.369 16.185 -19.784 1.00 78.25 90 PHE A CA 1
ATOM 720 C C . PHE A 1 90 ? 7.577 14.995 -20.711 1.00 78.25 90 PHE A C 1
ATOM 722 O O . PHE A 1 90 ? 7.057 14.949 -21.830 1.00 78.25 90 PHE A O 1
ATOM 729 N N . TYR A 1 91 ? 8.310 14.006 -20.218 1.00 73.75 91 TYR A N 1
ATOM 730 C CA . TYR A 1 91 ? 8.510 12.741 -20.901 1.00 73.75 91 TYR A CA 1
ATOM 731 C C . TYR A 1 91 ? 7.599 11.671 -20.296 1.00 73.75 91 TYR A C 1
ATOM 733 O O . TYR A 1 91 ? 7.567 11.482 -19.083 1.00 73.75 91 TYR A O 1
ATOM 741 N N . CYS A 1 92 ? 6.848 10.979 -21.150 1.00 81.31 92 CYS A N 1
ATOM 742 C CA . CYS A 1 92 ? 6.012 9.851 -20.760 1.00 81.31 92 CYS A CA 1
ATOM 743 C C . CYS A 1 92 ? 6.264 8.714 -21.734 1.00 81.31 92 CYS A C 1
ATOM 745 O O . CYS A 1 92 ? 5.890 8.804 -22.903 1.00 81.31 92 CYS A O 1
ATOM 747 N N . ASP A 1 93 ? 6.897 7.664 -21.232 1.00 84.38 93 ASP A N 1
ATOM 748 C CA . ASP A 1 93 ? 7.191 6.456 -21.982 1.00 84.38 93 ASP A CA 1
ATOM 749 C C . ASP A 1 93 ? 6.361 5.314 -21.416 1.00 84.38 93 ASP A C 1
ATOM 751 O O . ASP A 1 93 ? 6.539 4.902 -20.267 1.00 84.38 93 ASP A O 1
ATOM 755 N N . ARG A 1 94 ? 5.449 4.805 -22.245 1.00 88.00 94 ARG A N 1
ATOM 756 C CA . ARG A 1 94 ? 4.568 3.689 -21.906 1.00 88.00 94 ARG A CA 1
ATOM 757 C C . ARG A 1 94 ? 5.357 2.458 -21.463 1.00 88.00 94 ARG A C 1
ATOM 759 O O . ARG A 1 94 ? 4.901 1.746 -20.572 1.00 88.00 94 ARG A O 1
ATOM 766 N N . SER A 1 95 ? 6.539 2.227 -22.041 1.00 86.44 95 SER A N 1
ATOM 767 C CA . SER A 1 95 ? 7.404 1.092 -21.692 1.00 86.44 95 SER A CA 1
ATOM 768 C C . SER A 1 95 ? 8.010 1.213 -20.288 1.00 86.44 95 SER A C 1
ATOM 770 O O . SER A 1 95 ? 8.368 0.206 -19.678 1.00 86.44 95 SER A O 1
ATOM 772 N N . LYS A 1 96 ? 8.045 2.432 -19.730 1.00 88.25 96 LYS A N 1
ATOM 773 C CA . LYS A 1 96 ? 8.504 2.727 -18.366 1.00 88.25 96 LYS A CA 1
ATOM 774 C C . LYS A 1 96 ? 7.367 2.782 -17.342 1.00 88.25 96 LYS A C 1
ATOM 776 O O . LYS A 1 96 ? 7.613 3.119 -16.183 1.00 88.25 96 LYS A O 1
ATOM 781 N N . ILE A 1 97 ? 6.132 2.446 -17.720 1.00 89.56 97 ILE A N 1
ATOM 782 C CA . ILE A 1 97 ? 5.006 2.317 -16.786 1.00 89.56 97 ILE A CA 1
ATOM 783 C C . ILE A 1 97 ? 4.822 0.838 -16.439 1.00 89.56 97 ILE A C 1
ATOM 785 O O . ILE A 1 97 ? 4.466 0.033 -17.298 1.00 89.56 97 ILE A O 1
ATOM 789 N N . LYS A 1 98 ? 5.032 0.472 -15.170 1.00 89.81 98 LYS A N 1
ATOM 790 C CA . LYS A 1 98 ? 4.936 -0.922 -14.707 1.00 89.81 98 LYS A CA 1
ATOM 791 C C . LYS A 1 98 ? 3.919 -1.093 -13.586 1.00 89.81 98 LYS A C 1
ATOM 793 O O . LYS A 1 98 ? 3.859 -0.290 -12.659 1.00 89.81 98 LYS A O 1
ATOM 798 N N . LYS A 1 99 ? 3.142 -2.176 -13.640 1.00 90.56 99 LYS A N 1
ATOM 799 C CA . LYS A 1 99 ? 2.364 -2.653 -12.488 1.00 90.56 99 LYS A CA 1
ATOM 800 C C . LYS A 1 99 ? 3.323 -3.310 -11.497 1.00 90.56 99 LYS A C 1
ATOM 802 O O . LYS A 1 99 ? 4.124 -4.150 -11.897 1.00 90.56 99 LYS A O 1
ATOM 807 N N . ILE A 1 100 ? 3.202 -2.967 -10.220 1.00 91.44 100 ILE A N 1
ATOM 808 C CA . ILE A 1 100 ? 3.892 -3.657 -9.128 1.00 91.44 100 ILE A CA 1
ATOM 809 C C . ILE A 1 100 ? 2.962 -4.718 -8.544 1.00 91.44 100 ILE A C 1
ATOM 811 O O . ILE A 1 100 ? 1.803 -4.437 -8.226 1.00 91.44 100 ILE A O 1
ATOM 815 N N . GLU A 1 101 ? 3.469 -5.940 -8.407 1.00 89.19 101 GLU A N 1
ATOM 816 C CA . GLU A 1 101 ? 2.789 -7.010 -7.683 1.00 89.19 101 GLU A CA 1
ATOM 817 C C . GLU A 1 101 ? 3.147 -6.930 -6.195 1.00 89.19 101 GLU A C 1
ATOM 819 O O . GLU A 1 101 ? 4.309 -7.048 -5.814 1.00 89.19 101 GLU A O 1
ATOM 824 N N . ILE A 1 102 ? 2.141 -6.698 -5.351 1.00 91.50 102 ILE A N 1
ATOM 825 C CA . ILE A 1 102 ? 2.315 -6.610 -3.899 1.00 91.50 102 ILE A CA 1
ATOM 826 C C . ILE A 1 102 ? 2.209 -8.020 -3.316 1.00 91.50 102 ILE A C 1
ATOM 828 O O . ILE A 1 102 ? 1.130 -8.618 -3.330 1.00 91.50 102 ILE A O 1
ATOM 832 N N . LYS A 1 103 ? 3.314 -8.535 -2.771 1.00 92.56 103 LYS A N 1
ATOM 833 C CA . LYS A 1 103 ? 3.349 -9.844 -2.105 1.00 92.56 103 LYS A CA 1
ATOM 834 C C . LYS A 1 103 ? 2.666 -9.799 -0.736 1.00 92.56 103 LYS A C 1
ATOM 836 O O . LYS A 1 103 ? 2.746 -8.792 -0.035 1.00 92.56 103 LYS A O 1
ATOM 841 N N . ASP A 1 104 ? 1.998 -10.894 -0.370 1.00 92.56 104 ASP A N 1
ATOM 842 C CA . ASP A 1 104 ? 1.322 -11.122 0.921 1.00 92.56 104 ASP A CA 1
ATOM 843 C C . ASP A 1 104 ? 0.454 -9.963 1.421 1.00 92.56 104 ASP A C 1
ATOM 845 O O . ASP A 1 104 ? 0.458 -9.618 2.603 1.00 92.56 104 ASP A O 1
ATOM 849 N N . MET A 1 105 ? -0.307 -9.347 0.522 1.00 91.62 105 MET A N 1
ATOM 850 C CA . MET A 1 105 ? -1.170 -8.221 0.863 1.00 91.62 105 MET A CA 1
ATOM 851 C C . MET A 1 105 ? -2.086 -8.521 2.063 1.00 91.62 105 MET A C 1
ATOM 853 O O . MET A 1 105 ? -2.617 -9.626 2.195 1.00 91.62 105 MET A O 1
ATOM 857 N N . HIS A 1 106 ? -2.311 -7.521 2.923 1.00 93.12 106 HIS A N 1
ATOM 858 C CA . HIS A 1 106 ? -3.252 -7.637 4.038 1.00 93.12 106 HIS A CA 1
ATOM 859 C C . HIS A 1 106 ? -4.674 -7.874 3.520 1.00 93.12 106 HIS A C 1
ATOM 861 O O . HIS A 1 106 ? -5.251 -7.034 2.826 1.00 93.12 106 HIS A O 1
ATOM 867 N N . GLN A 1 107 ? -5.235 -9.028 3.879 1.00 92.12 107 GLN A N 1
ATOM 868 C CA . GLN A 1 107 ? -6.539 -9.480 3.409 1.00 92.12 107 GLN A CA 1
ATOM 869 C C . GLN A 1 107 ? -7.635 -9.227 4.439 1.00 92.12 107 GLN A C 1
ATOM 871 O O . GLN A 1 107 ? -7.434 -9.366 5.645 1.00 92.12 107 GLN A O 1
ATOM 876 N N . GLN A 1 108 ? -8.816 -8.877 3.942 1.00 91.81 108 GLN A N 1
ATOM 877 C CA . GLN A 1 108 ? -10.028 -8.768 4.734 1.00 91.81 108 GLN A CA 1
ATOM 878 C C . GLN A 1 108 ? -10.768 -10.107 4.764 1.00 91.81 108 GLN A C 1
ATOM 880 O O . GLN A 1 108 ? -10.912 -10.774 3.742 1.00 91.81 108 GLN A O 1
ATOM 885 N N . ASN A 1 109 ? -11.344 -10.432 5.920 1.00 88.19 109 ASN A N 1
ATOM 886 C CA . ASN A 1 109 ? -12.163 -11.636 6.103 1.00 88.19 109 ASN A CA 1
ATOM 887 C C . ASN A 1 109 ? -13.672 -11.354 6.003 1.00 88.19 109 ASN A C 1
ATOM 889 O O . ASN A 1 109 ? -14.498 -12.231 6.239 1.00 88.19 109 ASN A O 1
ATOM 893 N N . ASN A 1 110 ? -14.057 -10.118 5.679 1.00 87.00 110 ASN A N 1
ATOM 894 C CA . ASN A 1 110 ? -15.449 -9.703 5.536 1.00 87.00 110 ASN A CA 1
ATOM 895 C C . ASN A 1 110 ? -15.674 -8.971 4.205 1.00 87.00 110 ASN A C 1
ATOM 897 O O . ASN A 1 110 ? -14.747 -8.723 3.446 1.00 87.00 110 ASN A O 1
ATOM 901 N N . ASN A 1 111 ? -16.923 -8.634 3.893 1.00 85.81 111 ASN A N 1
ATOM 902 C CA . ASN A 1 111 ? -17.308 -8.021 2.619 1.00 85.81 111 ASN A CA 1
ATOM 903 C C . ASN A 1 111 ? -17.537 -6.499 2.681 1.00 85.81 111 ASN A C 1
ATOM 905 O O . ASN A 1 111 ? -18.090 -5.942 1.735 1.00 85.81 111 ASN A O 1
ATOM 909 N N . HIS A 1 112 ? -17.185 -5.827 3.781 1.00 86.94 112 HIS A N 1
ATOM 910 C CA . HIS A 1 112 ? -17.580 -4.430 4.027 1.00 86.94 112 HIS A CA 1
ATOM 911 C C . HIS A 1 112 ? -16.463 -3.528 4.578 1.00 86.94 112 HIS A C 1
ATOM 913 O O . HIS A 1 112 ? -16.700 -2.335 4.788 1.00 86.94 112 HIS A O 1
ATOM 919 N N . ASP A 1 113 ? -15.253 -4.061 4.764 1.00 90.88 113 ASP A N 1
ATOM 920 C CA . ASP A 1 113 ? -14.097 -3.311 5.269 1.00 90.88 113 ASP A CA 1
ATOM 921 C C . ASP A 1 113 ? -13.078 -2.920 4.188 1.00 90.88 113 ASP A C 1
ATOM 923 O O . ASP A 1 113 ? -12.050 -2.338 4.518 1.00 90.88 113 ASP A O 1
ATOM 927 N N . CYS A 1 114 ? -13.346 -3.138 2.895 1.00 91.81 114 CYS A N 1
ATOM 928 C CA . CYS A 1 114 ? -12.362 -2.843 1.838 1.00 91.81 114 CYS A CA 1
ATOM 929 C C . CYS A 1 114 ? -11.910 -1.382 1.823 1.00 91.81 114 CYS A C 1
ATOM 931 O O . CYS A 1 114 ? -10.728 -1.099 1.640 1.00 91.81 114 CYS A O 1
ATOM 933 N N . GLY A 1 115 ? -12.830 -0.456 2.108 1.00 92.38 115 GLY A N 1
ATOM 934 C CA . GLY A 1 115 ? -12.503 0.956 2.284 1.00 92.38 115 GLY A CA 1
ATOM 935 C C . GLY A 1 115 ? -11.593 1.218 3.488 1.00 92.38 115 GLY A C 1
ATOM 936 O O . GLY A 1 115 ? -10.701 2.051 3.392 1.00 92.38 115 GLY A O 1
ATOM 937 N N . LEU A 1 116 ? -11.761 0.489 4.599 1.00 94.25 116 LEU A N 1
ATOM 938 C CA . LEU A 1 116 ? -10.896 0.628 5.778 1.00 94.25 116 LEU A CA 1
ATOM 939 C C . LEU A 1 116 ? -9.485 0.119 5.498 1.00 94.25 116 LEU A C 1
ATOM 941 O O . LEU A 1 116 ? -8.524 0.789 5.862 1.00 94.25 116 LEU A O 1
ATOM 945 N N . PHE A 1 117 ? -9.361 -1.020 4.815 1.00 95.38 117 PHE A N 1
ATOM 946 C CA . PHE A 1 117 ? -8.063 -1.541 4.390 1.00 95.38 117 PHE A CA 1
ATOM 947 C C . PHE A 1 117 ? -7.355 -0.572 3.432 1.00 95.38 117 PHE A C 1
ATOM 949 O O . PHE A 1 117 ? -6.167 -0.318 3.601 1.00 95.38 117 PHE A O 1
ATOM 956 N N . LEU A 1 118 ? -8.075 0.015 2.467 1.00 94.44 118 LEU A N 1
ATOM 957 C CA . LEU A 1 118 ? -7.499 1.009 1.556 1.00 94.44 118 LEU A CA 1
ATOM 958 C C . LEU A 1 118 ? -7.023 2.267 2.300 1.00 94.44 118 LEU A C 1
ATOM 960 O O . LEU A 1 118 ? -5.921 2.749 2.048 1.00 94.44 118 LEU A O 1
ATOM 964 N N . ILE A 1 119 ? -7.835 2.794 3.221 1.00 94.44 119 ILE A N 1
ATOM 965 C CA . ILE A 1 119 ? -7.468 3.966 4.029 1.00 94.44 119 ILE A CA 1
ATOM 966 C C . ILE A 1 119 ? -6.240 3.662 4.889 1.00 94.44 119 ILE A C 1
ATOM 968 O O . ILE A 1 119 ? -5.332 4.485 4.966 1.00 94.44 119 ILE A O 1
ATOM 972 N N . GLU A 1 120 ? -6.196 2.490 5.520 1.00 95.25 120 GLU A N 1
ATOM 973 C CA . GLU A 1 120 ? -5.058 2.075 6.338 1.00 95.25 120 GLU A CA 1
ATOM 974 C C . GLU A 1 120 ? -3.787 1.919 5.494 1.00 95.25 120 GLU A C 1
ATOM 976 O O . GLU A 1 120 ? -2.737 2.417 5.891 1.00 95.25 120 GLU A O 1
ATOM 981 N N . PHE A 1 121 ? -3.883 1.344 4.293 1.00 95.19 121 PHE A N 1
ATOM 982 C CA . PHE A 1 121 ? -2.764 1.266 3.350 1.00 95.19 121 PHE A CA 1
ATOM 983 C C . PHE A 1 121 ? -2.222 2.653 2.978 1.00 95.19 121 PHE A C 1
ATOM 985 O O . PHE A 1 121 ? -1.020 2.900 3.083 1.00 95.19 121 PHE A O 1
ATOM 992 N N . ILE A 1 122 ? -3.106 3.59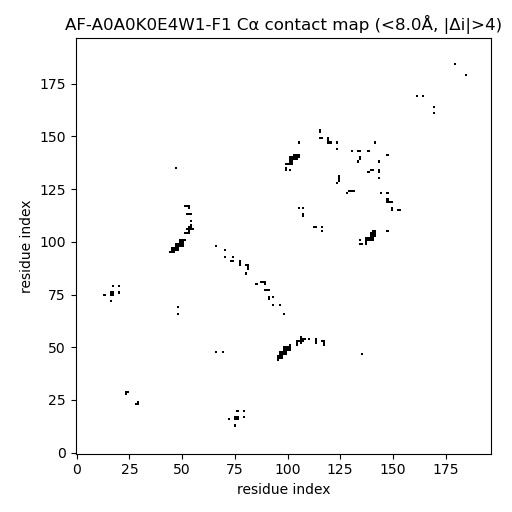4 2.626 1.00 94.50 122 ILE A N 1
ATOM 993 C CA . ILE A 1 122 ? -2.717 4.982 2.335 1.00 94.50 122 ILE A CA 1
ATOM 994 C C . ILE A 1 122 ? -2.074 5.633 3.566 1.00 94.50 122 ILE A C 1
ATOM 996 O O . ILE A 1 122 ? -1.045 6.293 3.438 1.00 94.50 122 ILE A O 1
ATOM 1000 N N . ARG A 1 123 ? -2.634 5.424 4.766 1.00 93.94 123 ARG A N 1
ATOM 1001 C CA . ARG A 1 123 ? -2.088 5.964 6.020 1.00 93.94 123 ARG A CA 1
ATOM 1002 C C . ARG A 1 123 ? -0.649 5.503 6.250 1.00 93.94 123 ARG A C 1
ATOM 1004 O O . ARG A 1 123 ? 0.188 6.328 6.603 1.00 93.94 123 ARG A O 1
ATOM 1011 N N . GLN A 1 124 ? -0.363 4.218 6.053 1.00 95.12 124 GLN A N 1
ATOM 1012 C CA . GLN A 1 124 ? 0.980 3.660 6.236 1.00 95.12 124 GLN A CA 1
ATOM 1013 C C . GLN A 1 124 ? 1.989 4.275 5.252 1.00 95.12 124 GLN A C 1
ATOM 1015 O O . GLN A 1 124 ? 3.074 4.689 5.659 1.00 95.12 124 GLN A O 1
ATOM 1020 N N . ILE A 1 125 ? 1.592 4.447 3.985 1.00 94.62 125 ILE A N 1
ATOM 1021 C CA . ILE A 1 125 ? 2.407 5.137 2.972 1.00 94.62 125 ILE A CA 1
ATOM 1022 C C . ILE A 1 125 ? 2.649 6.600 3.354 1.00 94.62 125 ILE A C 1
ATOM 1024 O O . ILE A 1 125 ? 3.764 7.091 3.226 1.00 94.62 125 ILE A O 1
ATOM 1028 N N . MET A 1 126 ? 1.628 7.310 3.838 1.00 94.12 126 MET A N 1
ATOM 1029 C CA . MET A 1 126 ? 1.773 8.714 4.235 1.00 94.12 126 MET A CA 1
ATOM 1030 C C . MET A 1 126 ? 2.693 8.898 5.447 1.00 94.12 126 MET A C 1
ATOM 1032 O O . MET A 1 126 ? 3.364 9.921 5.542 1.00 94.12 126 MET A O 1
ATOM 1036 N N . ILE A 1 127 ? 2.729 7.929 6.367 1.00 93.00 127 ILE A N 1
ATOM 1037 C CA . ILE A 1 127 ? 3.630 7.949 7.530 1.00 93.00 127 ILE A CA 1
ATOM 1038 C C . ILE A 1 127 ? 5.073 7.691 7.107 1.00 93.00 127 ILE A C 1
ATOM 1040 O O . ILE A 1 127 ? 5.981 8.364 7.591 1.00 93.00 127 ILE A O 1
ATOM 1044 N N . ASN A 1 128 ? 5.289 6.733 6.206 1.00 92.94 128 ASN A N 1
ATOM 1045 C CA . ASN A 1 128 ? 6.613 6.417 5.690 1.00 92.94 128 ASN A CA 1
ATOM 1046 C C . ASN A 1 128 ? 6.572 6.212 4.168 1.00 92.94 128 ASN A C 1
ATOM 1048 O O . ASN A 1 128 ? 6.450 5.072 3.711 1.00 92.94 128 ASN A O 1
ATOM 1052 N N . PRO A 1 129 ? 6.732 7.279 3.366 1.00 93.06 129 PRO A N 1
ATOM 1053 C CA . PRO A 1 129 ? 6.680 7.177 1.907 1.00 93.06 129 PRO A CA 1
ATOM 1054 C C . PRO A 1 129 ? 7.728 6.231 1.305 1.00 93.06 129 PRO A C 1
ATOM 1056 O O . PRO A 1 129 ? 7.465 5.616 0.273 1.00 93.06 129 PRO A O 1
ATOM 1059 N N . LYS A 1 130 ? 8.874 6.033 1.979 1.00 92.31 130 LYS A N 1
ATOM 1060 C CA . LYS A 1 130 ? 9.924 5.088 1.549 1.00 92.31 130 LYS A CA 1
ATOM 1061 C C . LYS A 1 130 ? 9.456 3.629 1.556 1.00 92.31 130 LYS A C 1
ATOM 1063 O O . LYS A 1 130 ? 10.039 2.794 0.876 1.00 92.31 130 LYS A O 1
ATOM 1068 N N . SER A 1 131 ? 8.367 3.311 2.261 1.00 93.38 131 SER A N 1
ATOM 1069 C CA . SER A 1 131 ? 7.737 1.984 2.193 1.00 93.38 131 SER A CA 1
ATOM 1070 C C . SER A 1 131 ? 7.321 1.589 0.769 1.00 93.38 131 SER A C 1
ATOM 1072 O O . SER A 1 131 ? 7.329 0.404 0.441 1.00 93.38 131 SER A O 1
ATOM 1074 N N . LEU A 1 132 ? 7.024 2.557 -0.108 1.00 93.19 132 LEU A N 1
ATOM 1075 C CA . LEU A 1 132 ? 6.724 2.282 -1.514 1.00 93.19 132 LEU A CA 1
ATOM 1076 C C . LEU A 1 132 ? 7.923 1.697 -2.266 1.00 93.19 132 LEU A C 1
ATOM 1078 O O . LEU A 1 132 ? 7.731 0.817 -3.102 1.00 93.19 132 LEU A O 1
ATOM 1082 N N . GLU A 1 133 ? 9.145 2.140 -1.960 1.00 92.31 133 GLU A N 1
ATOM 1083 C CA . GLU A 1 133 ? 10.370 1.58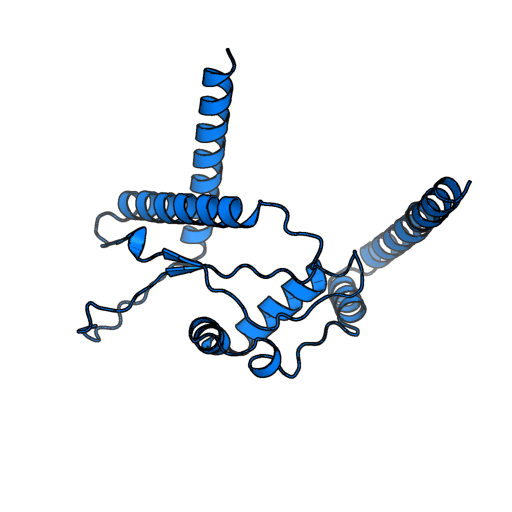7 -2.556 1.00 92.31 133 GLU A CA 1
ATOM 1084 C C . GLU A 1 133 ? 10.525 0.114 -2.175 1.00 92.31 133 GLU A C 1
ATOM 1086 O O . GLU A 1 133 ? 10.748 -0.729 -3.041 1.00 92.31 133 GLU A O 1
ATOM 1091 N N . ASN A 1 134 ? 10.279 -0.219 -0.905 1.00 94.38 134 ASN A N 1
ATOM 1092 C CA . ASN A 1 134 ? 10.298 -1.599 -0.418 1.00 94.38 134 ASN A CA 1
ATOM 1093 C C . ASN A 1 134 ? 9.284 -2.491 -1.155 1.00 94.38 134 ASN A C 1
ATOM 1095 O O . ASN A 1 134 ? 9.607 -3.617 -1.536 1.00 94.38 134 ASN A O 1
ATOM 1099 N N . LEU A 1 135 ? 8.074 -1.980 -1.412 1.00 94.44 135 LEU A N 1
ATOM 1100 C CA . LEU A 1 135 ? 7.073 -2.695 -2.211 1.00 94.44 135 LEU A CA 1
ATOM 1101 C C . LEU A 1 135 ? 7.507 -2.851 -3.680 1.00 94.44 135 LEU A C 1
ATOM 1103 O O . LEU A 1 135 ? 7.279 -3.906 -4.266 1.00 94.44 135 LEU A O 1
ATOM 1107 N N . ILE A 1 136 ? 8.153 -1.842 -4.279 1.00 92.69 136 ILE A N 1
ATOM 1108 C CA . ILE A 1 136 ? 8.697 -1.913 -5.654 1.00 92.69 136 ILE A CA 1
ATOM 1109 C C . ILE A 1 136 ? 9.800 -2.967 -5.760 1.00 92.69 136 ILE A C 1
ATOM 1111 O O . ILE A 1 136 ? 9.877 -3.663 -6.773 1.00 92.69 136 ILE A O 1
ATOM 1115 N N . LEU A 1 137 ? 10.622 -3.108 -4.717 1.00 92.25 137 LEU A N 1
ATOM 1116 C CA . LEU A 1 137 ? 11.656 -4.142 -4.602 1.00 92.25 137 LEU A CA 1
ATOM 1117 C C . LEU A 1 137 ? 11.076 -5.546 -4.349 1.00 92.25 137 LEU A C 1
ATOM 1119 O O . LEU A 1 137 ? 11.820 -6.524 -4.306 1.00 92.25 137 LEU A O 1
ATOM 1123 N N . GLY A 1 138 ? 9.751 -5.671 -4.217 1.00 93.00 138 GLY A N 1
ATOM 1124 C CA . GLY A 1 138 ? 9.064 -6.952 -4.086 1.00 93.00 138 GLY A CA 1
ATOM 1125 C C . GLY A 1 138 ? 9.160 -7.569 -2.693 1.00 93.00 138 GLY A C 1
ATOM 1126 O O . GLY A 1 138 ? 9.052 -8.797 -2.581 1.00 93.00 138 GLY A O 1
ATOM 1127 N N . LEU A 1 139 ? 9.371 -6.745 -1.659 1.00 95.69 139 LEU A N 1
ATOM 1128 C CA . LEU A 1 139 ? 9.255 -7.159 -0.260 1.00 95.69 139 LEU A CA 1
ATOM 1129 C C . LEU A 1 139 ? 7.791 -7.445 0.106 1.00 95.69 139 LEU A C 1
ATOM 1131 O O . LEU A 1 139 ? 6.860 -6.894 -0.488 1.00 95.69 139 LEU A O 1
ATOM 1135 N N . SER A 1 140 ? 7.593 -8.334 1.081 1.00 95.94 140 SER A N 1
ATOM 1136 C CA . SER A 1 140 ? 6.264 -8.710 1.567 1.00 95.94 140 SER A CA 1
ATOM 1137 C C . SER A 1 140 ? 5.553 -7.508 2.186 1.00 95.94 140 SER A C 1
ATOM 1139 O O . SER A 1 140 ? 6.122 -6.805 3.019 1.00 95.94 140 SER A O 1
ATOM 1141 N N . SER A 1 141 ? 4.283 -7.282 1.837 1.00 95.12 141 SER A N 1
ATOM 1142 C CA . SER A 1 141 ? 3.486 -6.199 2.426 1.00 95.12 141 SER A CA 1
ATOM 1143 C C . SER A 1 141 ? 3.394 -6.306 3.947 1.00 95.12 141 SER A C 1
ATOM 1145 O O . SER A 1 141 ? 3.297 -5.273 4.602 1.00 95.12 141 SER A O 1
ATOM 1147 N N . LYS A 1 142 ? 3.414 -7.525 4.499 1.00 95.75 142 LYS A N 1
ATOM 1148 C CA . LYS A 1 142 ? 3.364 -7.753 5.949 1.00 95.75 142 LYS A CA 1
ATOM 1149 C C . LYS A 1 142 ? 4.654 -7.333 6.644 1.00 95.75 142 LYS A C 1
ATOM 1151 O O . LYS A 1 142 ? 4.588 -6.823 7.753 1.00 95.75 142 LYS A O 1
ATOM 1156 N N . ASP A 1 143 ? 5.794 -7.490 5.974 1.00 96.44 143 ASP A N 1
ATOM 1157 C CA . ASP A 1 143 ? 7.094 -7.051 6.492 1.00 96.44 143 ASP A CA 1
ATOM 1158 C C . ASP A 1 143 ? 7.257 -5.535 6.356 1.00 96.44 143 ASP A C 1
ATOM 1160 O O . ASP A 1 143 ? 7.846 -4.881 7.214 1.00 96.44 143 ASP A O 1
ATOM 1164 N N . VAL A 1 144 ? 6.711 -4.958 5.280 1.00 96.38 144 VAL A N 1
ATOM 1165 C CA . VAL A 1 144 ? 6.719 -3.506 5.056 1.00 96.38 144 VAL A CA 1
ATOM 1166 C C . VAL A 1 144 ? 5.764 -2.784 6.015 1.00 96.38 144 VAL A C 1
ATOM 1168 O O . VAL A 1 144 ? 6.066 -1.671 6.448 1.00 96.38 144 VAL A O 1
ATOM 1171 N N . PHE A 1 145 ? 4.636 -3.407 6.372 1.00 96.25 145 PHE A N 1
ATOM 1172 C CA . PHE A 1 145 ? 3.619 -2.849 7.268 1.00 96.25 145 PHE A CA 1
ATOM 1173 C C . PHE A 1 145 ? 3.274 -3.813 8.420 1.00 96.25 145 PHE A C 1
ATOM 1175 O O . PHE A 1 145 ? 2.148 -4.318 8.489 1.00 96.25 145 PHE A O 1
ATOM 1182 N N . PRO A 1 146 ? 4.202 -4.047 9.365 1.00 94.19 146 PRO A N 1
ATOM 1183 C CA . PRO A 1 146 ? 3.987 -5.004 10.455 1.00 94.19 146 PRO A CA 1
ATOM 1184 C C . PRO A 1 146 ? 2.817 -4.605 11.368 1.00 94.19 146 PRO A C 1
ATOM 1186 O O . PRO A 1 146 ? 2.069 -5.463 11.831 1.00 94.19 146 PRO A O 1
ATOM 1189 N N . ASP A 1 147 ? 2.592 -3.300 11.547 1.00 92.69 147 ASP A N 1
ATOM 1190 C CA . ASP A 1 147 ? 1.523 -2.748 12.390 1.00 92.69 147 ASP A CA 1
ATOM 1191 C C . ASP A 1 147 ? 0.221 -2.469 11.619 1.00 92.69 147 ASP A C 1
ATOM 1193 O O . ASP A 1 147 ? -0.629 -1.684 12.062 1.00 92.69 147 ASP A O 1
ATOM 1197 N N . PHE A 1 148 ? 0.054 -3.048 10.425 1.00 95.44 148 PHE A N 1
ATOM 1198 C CA . PHE A 1 148 ? -1.171 -2.876 9.654 1.00 95.44 148 PHE A CA 1
ATOM 1199 C C . PHE A 1 148 ? -2.350 -3.497 10.406 1.00 95.44 148 PHE A C 1
ATOM 1201 O O . PHE A 1 148 ? -2.494 -4.717 10.504 1.00 95.44 148 PHE A O 1
ATOM 1208 N N . SER A 1 149 ? -3.247 -2.645 10.891 1.00 93.19 149 SER A N 1
ATOM 1209 C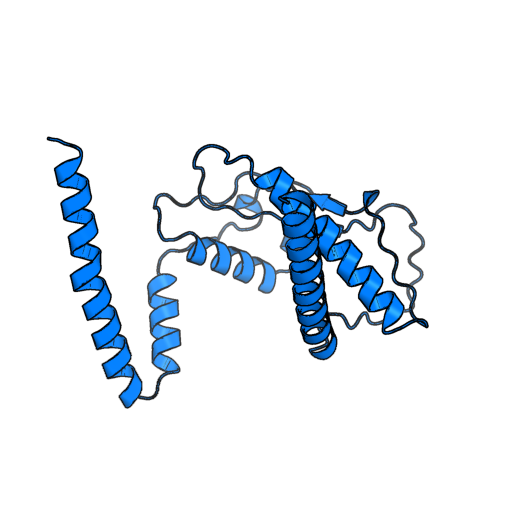 CA . SER A 1 149 ? -4.468 -3.083 11.550 1.00 93.19 149 SER A CA 1
ATOM 1210 C C . SER A 1 149 ? -5.632 -2.168 11.217 1.00 93.19 149 SER A C 1
ATOM 1212 O O . SER A 1 149 ? -5.541 -0.942 11.293 1.00 93.19 149 SER A O 1
ATOM 1214 N N . VAL A 1 150 ? -6.765 -2.793 10.907 1.00 92.94 150 VAL A N 1
ATOM 1215 C CA . VAL A 1 150 ? -8.052 -2.115 10.737 1.00 92.94 150 VAL A CA 1
ATOM 1216 C C . VAL A 1 150 ? -8.935 -2.205 11.982 1.00 92.94 150 VAL A C 1
ATOM 1218 O O . VAL A 1 150 ? -10.035 -1.645 11.992 1.00 92.94 150 VAL A O 1
ATOM 1221 N N . SER A 1 151 ? -8.471 -2.881 13.043 1.00 89.50 151 SER A N 1
ATOM 1222 C CA . SER A 1 151 ? -9.222 -2.974 14.294 1.00 89.50 151 SER A CA 1
ATOM 1223 C C . SER A 1 151 ? -9.461 -1.573 14.858 1.00 89.50 151 SER A C 1
ATOM 1225 O O . SER A 1 151 ? -8.584 -0.710 14.826 1.00 89.50 151 SER A O 1
ATOM 1227 N N . LEU A 1 152 ? -10.691 -1.311 15.309 1.00 88.25 152 LEU A N 1
ATOM 1228 C CA . LEU A 1 152 ? -11.132 -0.026 15.873 1.00 88.25 152 LEU A CA 1
ATOM 1229 C C . LEU A 1 152 ? -11.090 1.181 14.909 1.00 88.25 152 LEU A C 1
ATOM 1231 O O . LEU A 1 152 ? -11.630 2.237 15.239 1.00 88.25 152 LEU A O 1
ATOM 1235 N N . LYS A 1 153 ? -10.527 1.060 13.695 1.00 90.31 153 LYS A N 1
ATOM 1236 C CA . LYS A 1 153 ? -10.433 2.175 12.729 1.00 90.31 153 LYS A CA 1
ATOM 1237 C C . LYS A 1 153 ? -11.801 2.708 12.328 1.00 90.31 153 LYS A C 1
ATOM 1239 O O . LYS A 1 153 ? -11.955 3.909 12.124 1.00 90.31 153 LYS A O 1
ATOM 1244 N N . ARG A 1 154 ? -12.805 1.830 12.250 1.00 90.06 154 ARG A N 1
ATOM 1245 C CA . ARG A 1 154 ? -14.192 2.223 11.984 1.00 90.06 154 ARG A CA 1
ATOM 1246 C C . ARG A 1 154 ? -14.709 3.192 13.047 1.00 90.06 154 ARG A C 1
ATOM 1248 O O . ARG A 1 154 ? -15.252 4.235 12.694 1.00 90.06 154 ARG A O 1
ATOM 1255 N N . ASP A 1 155 ? -14.511 2.871 14.319 1.00 88.62 155 ASP A N 1
ATOM 1256 C CA . ASP A 1 155 ? -14.993 3.691 15.431 1.00 88.62 155 ASP A CA 1
ATOM 1257 C C . ASP A 1 155 ? -14.185 4.981 15.566 1.00 88.62 155 ASP A C 1
ATOM 1259 O O . ASP A 1 155 ? -14.762 6.047 15.773 1.00 88.62 155 ASP A O 1
ATOM 1263 N N . LEU A 1 156 ? -12.872 4.920 15.326 1.00 89.50 156 LEU A N 1
ATOM 1264 C CA . LEU A 1 156 ? -12.017 6.107 15.255 1.00 89.50 156 LEU A CA 1
ATOM 1265 C C . LEU A 1 156 ? -12.471 7.076 14.153 1.00 89.50 156 LEU A C 1
ATOM 1267 O O . LEU A 1 156 ? -12.576 8.278 14.398 1.00 89.50 156 LEU A O 1
ATOM 1271 N N . LEU A 1 157 ? -12.789 6.571 12.956 1.00 88.44 157 LEU A N 1
ATOM 1272 C CA . LEU A 1 157 ? -13.305 7.395 11.858 1.00 88.44 157 LEU A CA 1
ATOM 1273 C C . LEU A 1 157 ? -14.664 8.013 12.201 1.00 88.44 157 LEU A C 1
ATOM 1275 O O . LEU A 1 157 ? -14.874 9.196 11.930 1.00 88.44 157 LEU A O 1
ATOM 1279 N N . LYS A 1 158 ? -15.570 7.252 12.830 1.00 86.31 158 LYS A N 1
ATOM 1280 C CA . LYS A 1 158 ? -16.854 7.784 13.314 1.00 86.31 158 LYS A CA 1
ATOM 1281 C C . LYS A 1 158 ? -16.640 8.900 14.329 1.00 86.31 158 LYS A C 1
ATOM 1283 O O . LYS A 1 158 ? -17.193 9.982 14.161 1.00 86.31 158 LYS A O 1
ATOM 1288 N N . TYR A 1 159 ? -15.804 8.665 15.338 1.00 86.06 159 TYR A N 1
ATOM 1289 C CA . TYR A 1 159 ? -15.498 9.656 16.366 1.00 86.06 159 TYR A CA 1
ATOM 1290 C C . TYR A 1 159 ? -14.900 10.929 15.761 1.00 86.06 159 TYR A C 1
ATOM 1292 O O . TYR A 1 159 ? -15.345 12.034 16.072 1.00 86.06 159 TYR A O 1
ATOM 1300 N N . TYR A 1 160 ? -13.953 10.784 14.832 1.00 86.50 160 TYR A N 1
ATOM 1301 C CA . TYR A 1 160 ? -13.378 11.917 14.117 1.00 86.50 160 TYR A CA 1
ATOM 1302 C C . TYR A 1 160 ? -14.448 12.699 13.340 1.00 86.50 160 TYR A C 1
ATOM 1304 O O . TYR A 1 160 ? -14.542 13.917 13.497 1.00 86.50 160 TYR A O 1
ATOM 1312 N N .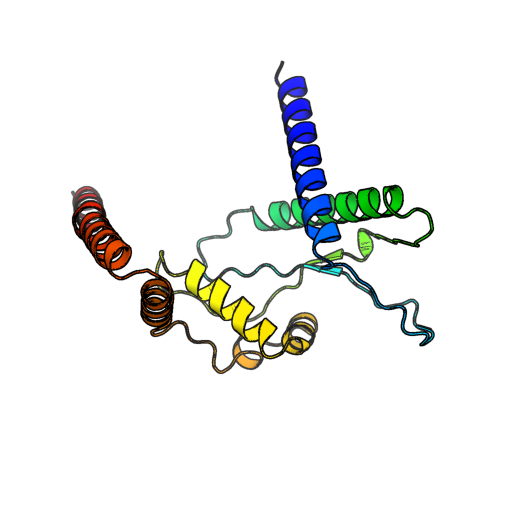 MET A 1 161 ? -15.301 12.022 12.566 1.00 82.81 161 MET A N 1
ATOM 1313 C CA . MET A 1 161 ? -16.407 12.662 11.840 1.00 82.81 161 MET A CA 1
ATOM 1314 C C . MET A 1 161 ? -17.376 13.384 12.781 1.00 82.81 161 MET A C 1
ATOM 1316 O O . MET A 1 161 ? -17.756 14.526 12.519 1.00 82.81 161 MET A O 1
ATOM 1320 N N . TYR A 1 162 ? -17.721 12.765 13.910 1.00 79.62 162 TYR A N 1
ATOM 1321 C CA . TYR A 1 162 ? -18.575 13.370 14.928 1.00 79.62 162 TYR A CA 1
ATOM 1322 C C . TYR A 1 162 ? -17.934 14.588 15.588 1.00 79.62 162 TYR A C 1
ATOM 1324 O O . TYR A 1 162 ? -18.625 15.583 15.788 1.00 79.62 162 TYR A O 1
ATOM 1332 N N . SER A 1 163 ? -16.622 14.574 15.827 1.00 82.31 163 SER A N 1
ATOM 1333 C CA . SER A 1 163 ? -15.894 15.727 16.376 1.00 82.31 163 SER A CA 1
ATOM 1334 C C . SER A 1 163 ? -15.901 16.951 15.447 1.00 82.31 163 SER A C 1
ATOM 1336 O O . SER A 1 163 ? -15.746 18.082 15.904 1.00 82.31 163 SER A O 1
ATOM 1338 N N . LYS A 1 164 ? -16.090 16.743 14.135 1.00 84.50 164 LYS A N 1
ATOM 1339 C CA . LYS A 1 164 ? -16.177 17.810 13.123 1.00 84.50 164 LYS A CA 1
ATOM 1340 C C . LYS A 1 164 ? -17.607 18.297 12.878 1.00 84.50 164 LYS A C 1
ATOM 1342 O O . LYS A 1 164 ? -17.801 19.310 12.204 1.00 84.50 164 LYS A O 1
ATOM 1347 N N . ALA A 1 165 ? -18.613 17.603 13.405 1.00 79.81 165 ALA A N 1
ATOM 1348 C CA . ALA A 1 165 ? -20.007 17.996 13.282 1.00 79.81 165 ALA A CA 1
ATOM 1349 C C . ALA A 1 165 ? -20.398 18.963 14.409 1.00 79.81 165 ALA A C 1
ATOM 1351 O O . ALA A 1 165 ? -20.125 18.727 15.580 1.00 79.81 165 ALA A O 1
ATOM 1352 N N . ASN A 1 166 ? -21.117 20.037 14.072 1.00 81.06 166 ASN A N 1
ATOM 1353 C CA . ASN A 1 166 ? -21.837 20.809 15.086 1.00 81.06 166 ASN A CA 1
ATOM 1354 C C . ASN A 1 166 ? -22.860 19.884 15.778 1.00 81.06 166 ASN A C 1
ATOM 1356 O O . ASN A 1 166 ? -23.495 19.070 15.107 1.00 81.06 166 ASN A O 1
ATOM 1360 N N . VAL A 1 167 ? -23.067 20.046 17.087 1.00 74.69 167 VAL A N 1
ATOM 1361 C CA . VAL A 1 167 ? -24.031 19.296 17.915 1.00 74.69 167 VAL A CA 1
ATOM 1362 C C . VAL A 1 167 ? -25.406 19.122 17.246 1.00 74.69 167 VAL A C 1
ATOM 1364 O O . VAL A 1 167 ? -25.985 18.039 17.303 1.00 74.69 167 VAL A O 1
ATOM 1367 N N . LYS A 1 168 ? -25.924 20.136 16.533 1.00 78.19 168 LYS A N 1
ATOM 1368 C CA . LYS A 1 168 ? -27.196 20.003 15.786 1.00 78.19 168 LYS A CA 1
ATOM 1369 C C . LYS A 1 168 ? -27.128 18.953 14.667 1.00 78.19 168 LYS A C 1
ATOM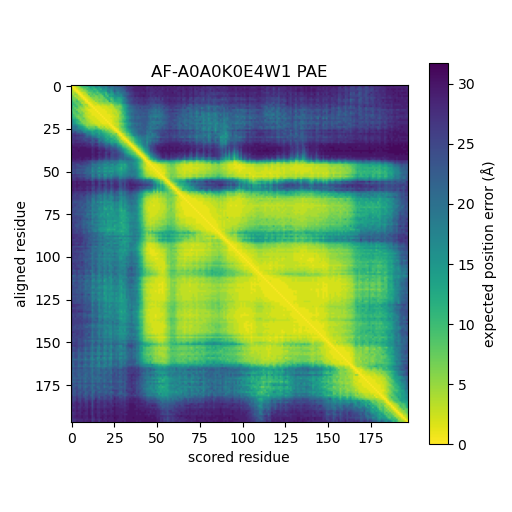 1371 O O . LYS A 1 168 ? -28.065 18.181 14.490 1.00 78.19 168 LYS A O 1
ATOM 1376 N N . LYS A 1 169 ? -26.012 18.903 13.932 1.00 79.88 169 LYS A N 1
ATOM 1377 C CA . LYS A 1 169 ? -25.759 17.890 12.894 1.00 79.88 169 LYS A CA 1
ATOM 1378 C C . LYS A 1 169 ? -25.489 16.519 13.507 1.00 79.88 169 LYS A C 1
ATOM 1380 O O . LYS A 1 169 ? -25.831 15.518 12.892 1.00 79.88 169 LYS A O 1
ATOM 1385 N N . TRP A 1 170 ? -24.923 16.471 14.714 1.00 78.88 170 TRP A N 1
ATOM 1386 C CA . TRP A 1 170 ? -24.627 15.221 15.414 1.00 78.88 170 TRP A CA 1
ATOM 1387 C C . TRP A 1 170 ? -25.877 14.358 15.606 1.00 78.88 170 TRP A C 1
ATOM 1389 O O . TRP A 1 170 ? -25.876 13.193 15.217 1.00 78.88 170 TRP A O 1
ATOM 1399 N N . ARG A 1 171 ? -26.972 14.946 16.113 1.00 77.19 171 ARG A N 1
ATOM 1400 C CA . ARG A 1 171 ? -28.237 14.218 16.304 1.00 77.19 171 ARG A CA 1
ATOM 1401 C C . ARG A 1 171 ? -28.772 13.661 14.982 1.00 77.19 171 ARG A C 1
ATOM 1403 O O . ARG A 1 171 ? -29.113 12.487 14.918 1.00 77.19 171 ARG A O 1
ATOM 1410 N N . MET A 1 172 ? -28.758 14.472 13.922 1.00 82.44 172 MET A N 1
ATOM 1411 C CA . MET A 1 172 ? -29.199 14.045 12.589 1.00 82.44 172 MET A CA 1
ATOM 1412 C C . MET A 1 172 ? -28.341 12.902 12.032 1.00 82.44 172 MET A C 1
ATOM 1414 O O . MET A 1 172 ? -28.879 11.947 11.480 1.00 82.44 172 MET A O 1
ATOM 1418 N N . LEU A 1 173 ? -27.014 12.972 12.182 1.00 78.88 173 LEU A N 1
ATOM 1419 C CA . LEU A 1 173 ? -26.104 11.922 11.714 1.00 78.88 173 LEU A CA 1
ATOM 1420 C C . LEU A 1 173 ? -26.307 10.612 12.479 1.00 78.88 173 LEU A C 1
ATOM 1422 O O . LEU A 1 173 ? -26.340 9.549 11.864 1.00 78.88 173 LEU A O 1
ATOM 1426 N N . TYR A 1 174 ? -26.486 10.692 13.795 1.00 80.19 174 TYR A N 1
ATOM 1427 C CA . TYR A 1 174 ? -26.749 9.529 14.636 1.00 80.19 174 TYR A CA 1
ATOM 1428 C C . TYR A 1 174 ? -28.107 8.877 14.320 1.00 80.19 174 TYR A C 1
ATOM 1430 O O . TYR A 1 174 ? -28.206 7.654 14.207 1.00 80.19 174 TYR A O 1
ATOM 1438 N N . GLU A 1 175 ? -29.161 9.676 14.126 1.00 83.62 175 GLU A N 1
ATOM 1439 C CA . GLU A 1 175 ? -30.479 9.186 13.699 1.00 83.62 175 GLU A CA 1
ATOM 1440 C C . GLU A 1 175 ? -30.417 8.530 12.314 1.00 83.62 175 GLU A C 1
ATOM 1442 O O . GLU A 1 175 ? -30.980 7.449 12.124 1.00 83.62 175 GLU A O 1
ATOM 1447 N N . LEU A 1 176 ? -29.682 9.133 11.374 1.00 84.88 176 LEU A N 1
ATOM 1448 C CA . LEU A 1 176 ? -29.455 8.582 10.041 1.00 84.88 176 LEU A CA 1
ATOM 1449 C C . LEU A 1 176 ? -28.695 7.251 10.108 1.00 84.88 176 LEU A C 1
ATOM 1451 O O . LEU A 1 176 ? -29.123 6.280 9.487 1.00 84.88 176 LEU A O 1
ATOM 1455 N N . GLU A 1 177 ? -27.610 7.171 10.883 1.00 83.06 177 GLU A N 1
ATOM 1456 C CA . GLU A 1 177 ? -26.860 5.925 11.090 1.00 83.06 177 GLU A CA 1
ATOM 1457 C C . GLU A 1 177 ? -27.773 4.833 11.655 1.00 83.06 177 GLU A C 1
ATOM 1459 O O . GLU A 1 177 ? -27.850 3.739 11.095 1.00 83.06 177 GLU A O 1
ATOM 1464 N N . ASN A 1 178 ? -28.528 5.138 12.710 1.00 83.31 178 ASN A N 1
ATOM 1465 C CA . ASN A 1 178 ? -29.471 4.196 13.306 1.00 83.31 178 ASN A CA 1
ATOM 1466 C C . ASN A 1 178 ? -30.567 3.759 12.333 1.00 83.31 178 ASN A C 1
ATOM 1468 O O . ASN A 1 178 ? -30.961 2.592 12.345 1.00 83.31 178 ASN A O 1
ATOM 1472 N N . PHE A 1 179 ? -31.064 4.667 11.493 1.00 85.69 179 PHE A N 1
ATOM 1473 C CA . PHE A 1 179 ? -32.021 4.345 10.440 1.00 85.69 179 PHE A CA 1
ATOM 1474 C C . PHE A 1 179 ? -31.409 3.379 9.418 1.00 85.69 179 PHE A C 1
ATOM 1476 O O . PHE A 1 179 ? -32.012 2.346 9.114 1.00 85.69 179 PHE A O 1
ATOM 1483 N N . TYR A 1 180 ? -30.195 3.658 8.933 1.00 81.69 180 TYR A N 1
ATOM 1484 C CA . TYR A 1 180 ? -29.492 2.773 8.002 1.00 81.69 180 TYR A CA 1
ATOM 1485 C C . TYR A 1 180 ? -29.224 1.403 8.622 1.00 81.69 180 TYR A C 1
ATOM 1487 O O . TYR A 1 180 ? -29.517 0.377 8.006 1.00 81.69 180 TYR A O 1
ATOM 1495 N N . VAL A 1 181 ? -28.733 1.369 9.861 1.00 79.88 181 VAL A N 1
ATOM 1496 C CA . VAL A 1 181 ? -28.516 0.119 10.588 1.00 79.88 181 VAL A CA 1
ATOM 1497 C C . VAL A 1 181 ? -29.839 -0.628 10.721 1.00 79.88 181 VAL A C 1
ATOM 1499 O O . VAL A 1 181 ? -29.921 -1.765 10.288 1.00 79.88 181 VAL A O 1
ATOM 1502 N N . LYS A 1 182 ? -30.922 -0.023 11.214 1.00 81.12 182 LYS A N 1
ATOM 1503 C CA . LYS A 1 182 ? -32.199 -0.736 11.405 1.00 81.12 182 LYS A CA 1
ATOM 1504 C C . LYS A 1 182 ? -32.809 -1.274 10.108 1.00 81.12 182 LYS A C 1
ATOM 1506 O O . LYS A 1 182 ? -33.391 -2.359 10.139 1.00 81.12 182 LYS A O 1
ATOM 1511 N N . ASN A 1 183 ? -32.690 -0.549 8.997 1.00 81.38 183 ASN A N 1
ATOM 1512 C CA . ASN A 1 183 ? -33.350 -0.924 7.745 1.00 81.38 183 ASN A CA 1
ATOM 1513 C C . ASN A 1 183 ? -32.514 -1.884 6.894 1.00 81.38 183 ASN A C 1
ATOM 1515 O O . ASN A 1 183 ? -33.029 -2.903 6.438 1.00 81.38 183 ASN A O 1
ATOM 1519 N N . PHE A 1 184 ? -31.213 -1.637 6.747 1.00 71.06 184 PHE A N 1
ATOM 1520 C CA . PHE A 1 184 ? -30.363 -2.443 5.862 1.00 71.06 184 PHE A CA 1
ATOM 1521 C C . PHE A 1 184 ? -29.755 -3.668 6.555 1.00 71.06 184 PHE A C 1
ATOM 1523 O O . PHE A 1 184 ? -29.397 -4.648 5.901 1.00 71.06 184 PHE A O 1
ATOM 1530 N N . SER A 1 185 ? -29.704 -3.670 7.888 1.00 62.31 185 SER A N 1
ATOM 1531 C CA . SER A 1 185 ? -29.350 -4.855 8.676 1.00 62.31 185 SER A CA 1
ATOM 1532 C C . SER A 1 185 ? -30.420 -5.954 8.557 1.00 62.31 185 SER A C 1
ATOM 1534 O O . SER A 1 185 ? -30.100 -7.136 8.439 1.00 62.31 185 SER A O 1
ATOM 1536 N N . LYS A 1 186 ? -31.705 -5.572 8.453 1.00 56.69 186 LYS A N 1
ATOM 1537 C CA . LYS A 1 186 ? -32.823 -6.515 8.262 1.00 56.69 186 LYS A CA 1
ATOM 1538 C C . LYS A 1 186 ? -32.852 -7.152 6.870 1.00 56.69 186 LYS A C 1
ATOM 1540 O O . LYS A 1 186 ? -33.269 -8.303 6.743 1.00 56.69 186 LYS A O 1
ATOM 1545 N N . GLU A 1 187 ? -32.372 -6.463 5.835 1.00 56.06 187 GLU A N 1
ATOM 1546 C CA . GLU A 1 187 ? -32.277 -7.048 4.490 1.00 56.06 187 GLU A CA 1
ATOM 1547 C C . GLU A 1 187 ? -31.235 -8.171 4.396 1.00 56.06 187 GLU A C 1
ATOM 1549 O O . GLU A 1 187 ? -31.443 -9.138 3.657 1.00 56.06 187 GLU A O 1
ATOM 1554 N N . LYS A 1 188 ? -30.149 -8.104 5.182 1.00 53.66 188 LYS A N 1
ATOM 1555 C CA . LYS A 1 188 ? -29.150 -9.185 5.249 1.00 53.66 188 LYS A CA 1
ATOM 1556 C C . LYS A 1 188 ? -29.725 -10.479 5.835 1.00 53.66 188 LYS A C 1
ATOM 1558 O O . LYS A 1 188 ? -29.359 -11.556 5.374 1.00 53.66 188 LYS A O 1
ATOM 1563 N N . ASN A 1 189 ? -30.685 -10.388 6.757 1.00 50.72 189 ASN A N 1
ATOM 1564 C CA . ASN A 1 189 ? -31.310 -11.574 7.346 1.00 50.72 189 ASN A CA 1
ATOM 1565 C C . ASN A 1 189 ? -32.374 -12.213 6.436 1.00 50.72 189 ASN A C 1
ATOM 1567 O O . ASN A 1 189 ? -32.499 -13.435 6.445 1.00 50.72 189 ASN A O 1
ATOM 1571 N N . LYS A 1 190 ? -33.077 -11.438 5.592 1.00 52.09 190 LYS A N 1
ATOM 1572 C CA . LYS A 1 190 ? -34.057 -11.983 4.623 1.00 52.09 190 LYS A CA 1
ATOM 1573 C C . LYS A 1 190 ? -33.414 -12.655 3.403 1.00 52.09 190 LYS A C 1
ATOM 1575 O O . LYS A 1 190 ? -33.950 -13.631 2.888 1.00 52.09 190 LYS A O 1
ATOM 1580 N N . LYS A 1 191 ? -32.252 -12.176 2.939 1.00 52.09 191 LYS A N 1
ATOM 1581 C CA . LYS A 1 191 ? -31.545 -12.793 1.796 1.00 52.09 191 LYS A CA 1
ATOM 1582 C C . LYS A 1 191 ? -30.826 -14.101 2.150 1.00 52.09 191 LYS A C 1
ATOM 1584 O O . LYS A 1 191 ? -30.612 -14.914 1.258 1.00 52.09 191 LYS A O 1
ATOM 1589 N N . ASN A 1 192 ? -30.509 -14.329 3.427 1.00 49.16 192 ASN A N 1
ATOM 1590 C CA . ASN A 1 192 ? -29.947 -15.602 3.889 1.00 49.16 192 ASN A CA 1
ATOM 1591 C C . ASN A 1 192 ? -31.018 -16.667 4.181 1.00 49.16 192 ASN A C 1
ATOM 1593 O O . ASN A 1 192 ? -30.718 -17.848 4.070 1.00 49.16 192 ASN A O 1
ATOM 1597 N N . THR A 1 193 ? -32.265 -16.285 4.479 1.00 49.97 193 THR A N 1
ATOM 1598 C CA . THR A 1 193 ? -33.374 -17.247 4.637 1.00 49.97 193 THR A CA 1
ATOM 1599 C C . THR A 1 193 ? -33.923 -17.741 3.296 1.00 49.97 193 THR A C 1
ATOM 1601 O O . THR A 1 193 ? -34.314 -18.894 3.202 1.00 49.97 193 THR A O 1
ATOM 1604 N N . LEU A 1 194 ? -33.865 -16.929 2.233 1.00 49.38 194 LEU A N 1
ATOM 1605 C CA . LEU A 1 194 ? -34.305 -17.318 0.879 1.00 49.38 194 LEU A CA 1
ATOM 1606 C C . LEU A 1 194 ? -33.272 -18.135 0.075 1.00 49.38 194 LEU A C 1
ATOM 1608 O O . LEU A 1 194 ? -33.520 -18.461 -1.079 1.00 49.38 194 LEU A O 1
ATOM 1612 N N . ARG A 1 195 ? -32.097 -18.437 0.645 1.00 50.78 195 ARG A N 1
ATOM 1613 C CA . ARG A 1 195 ? -31.074 -19.301 0.018 1.00 50.78 195 ARG A CA 1
ATOM 1614 C C . ARG A 1 195 ? -30.960 -20.688 0.663 1.00 50.78 195 ARG A C 1
ATOM 1616 O O . ARG A 1 195 ? -30.105 -21.459 0.245 1.00 50.78 195 ARG A O 1
ATOM 1623 N 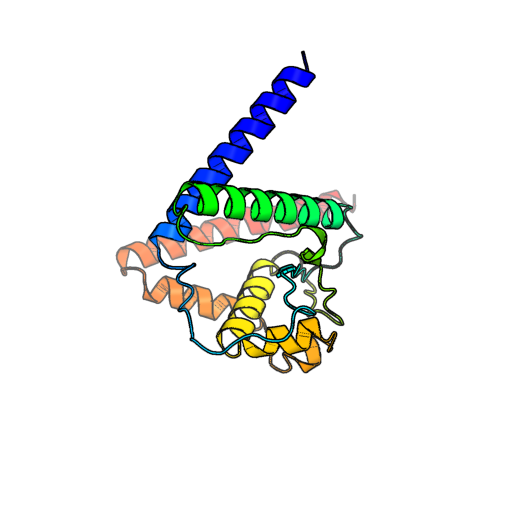N . ILE A 1 196 ? -31.782 -20.984 1.674 1.00 52.91 196 ILE A N 1
ATOM 1624 C CA . ILE A 1 196 ? -31.769 -22.251 2.436 1.00 52.91 196 ILE A CA 1
ATOM 1625 C C . ILE A 1 196 ? -33.156 -22.944 2.399 1.00 52.91 196 ILE A C 1
ATOM 1627 O O . ILE A 1 196 ? -33.372 -23.951 3.062 1.00 52.91 196 ILE A O 1
ATOM 1631 N N . SER A 1 197 ? -34.094 -22.440 1.590 1.00 48.34 197 SER A N 1
ATOM 1632 C CA . SER A 1 197 ? -35.374 -23.090 1.257 1.00 48.34 197 SER A CA 1
ATOM 1633 C C . SER A 1 197 ? -35.381 -23.515 -0.201 1.00 48.34 197 SER A C 1
ATOM 1635 O O . SER A 1 197 ? -35.835 -24.639 -0.486 1.00 48.34 197 SER A O 1
#

Secondary structure (DSSP, 8-state):
-HHHHHHHHHHHHHHHHHHHHHHHHHTTTT-----------TT--PEEEE-------TT-THHHHHHHHHHHHHHHHHHHHHHH-TTS-----GGGEEEEP-BTPPPPSSSS-HHHHHHHHHHHHHH-TTHHHHHHTT-BHHHH-TT---TTHHHHHHHHHHHHS-HHHHHHHHHHHHHHHHHHHHHHHHHHHTT--

pLDDT: mean 76.99, std 17.64, range [32.84, 96.44]

Radius of gyration: 22.15 Å; Cα contacts (8 Å, |Δi|>4): 123; chains: 1; bounding box: 59×48×53 Å

Solvent-accessible surface area (backbone atoms only — not comparable to full-atom values): 12053 Å² total; per-residue (Å²): 119,68,69,64,54,54,52,52,51,53,52,52,51,52,54,52,49,50,57,51,46,53,57,44,52,75,69,52,78,71,71,75,76,85,68,92,65,83,81,87,63,98,80,74,89,59,50,75,44,78,78,90,71,32,64,93,64,81,82,63,84,50,60,70,53,53,53,53,52,51,52,53,48,51,54,50,47,42,53,52,47,31,72,76,38,70,94,46,93,66,86,78,58,74,91,37,53,41,78,48,68,71,34,70,58,74,69,55,95,66,95,80,50,58,66,51,50,52,52,48,53,51,50,53,37,73,76,40,60,67,50,54,56,45,38,69,72,55,41,43,41,48,76,73,40,72,83,71,68,62,77,67,46,67,58,52,52,49,51,54,56,51,73,72,40,56,72,77,52,39,56,55,51,52,53,50,48,52,49,49,49,63,56,57,55,52,52,60,58,55,61,58,56,73,74,77,115

Sequence (197 aa):
MARNRSLKKSNSFREEIKKSIDKLTDSGFFKVEKNNESVNNSDSVYTSIFIFKSFIVGSLPTEPFCVSVFVEYIEACCSSLRNKYPDKEFYCDRSKIKKIEIKDMHQQNNNHDCGLFLIEFIRQIMINPKSLENLILGLSSKDVFPDFSVSLKRDLLKYYMYSKANVKKWRMLYELENFYVKNFSKEKNKKNTLRIS

Foldseek 3Di:
DVVVVVVVVVVVVLVVLLVVLVVCVVVVVPPDDPDVDPPPDPPADAAEDEDAFQEDDPDPVCVVVVLVVVLVSVVSSLVSVCVVCVVDDRDDDSVRYDYQDAAQHNHDPDDPCRVLLVVLVVVLCVVPVCLVVCSNVVHHPCVSCVPRDSPCVVVVVVVVVLVPDDPVVNVVVVVVVVVCCVPVVVVVVVVVVVVVD

Organism: Strongyloides stercoralis (NCBI:txid6248)

Mean predicted aligned error: 14.56 Å

InterPro domains:
  IPR003653 Ulp1 protease family, C-terminal catalytic domain [PF02902] (48-142)
  IPR038765 Papain-like cysteine peptidase superfamily [SSF54001] (72-163)